Protein AF-A0A161MHE1-F1 (afdb_monomer)

Mean predicted aligned error: 20.97 Å

Solvent-accessible surface area (backbone atoms only — not comparable to full-atom values): 20597 Å² total; per-residue (Å²): 139,86,84,84,84,82,82,85,89,78,91,88,88,80,89,85,85,91,80,89,79,92,80,81,93,72,66,92,86,72,68,79,69,54,67,70,59,51,53,50,50,52,50,49,49,52,50,52,52,51,52,52,50,52,51,51,52,54,69,65,55,53,57,68,61,52,52,49,50,53,51,53,52,49,55,50,50,52,54,54,48,52,53,51,50,52,53,50,54,51,50,51,51,52,52,49,49,52,50,55,52,50,54,48,51,52,53,52,50,52,54,53,48,54,64,71,67,53,59,93,88,60,86,74,81,53,64,66,57,53,50,50,52,53,52,49,52,54,49,49,56,53,48,53,55,50,53,50,53,50,50,54,50,50,51,51,49,52,52,46,63,77,61,65,68,87,85,47,75,66,57,50,53,53,50,50,51,53,52,49,52,50,48,52,54,48,49,53,53,50,48,52,54,50,50,52,51,52,52,52,50,52,52,51,50,51,52,36,34,74,76,66,71,43,84,73,72,83,80,63,77,76,76,79,76,78,73,88,70,91,73,88,72,87,74,93,65,95,65,97,69,87,74,78,72,77,66,77,71,57,68,74,61,74,75,73,84,85,83,82,86,84,82,86,85,89,85,82,87,84,82,87,87,90,78,84,91,74,89,80,86,78,86,78,84,75,83,75,84,78,81,82,78,86,76,87,82,81,88,73,85,80,83,87,80,89,81,90,81,85,91,131

pLDDT: mean 71.32, std 25.81, range [27.59, 98.12]

Radius of gyration: 45.44 Å; Cα contacts (8 Å, |Δi|>4): 21; chains: 1; bounding box: 81×65×178 Å

Sequence (312 aa):
PVMTSFGTLQNLSKSTDLNALTTKPVSPKDHHIHPDLAQLMDMLKKHIDEQKKCQLELSRASISRQALKVSDDSDLLKRELMKIESVLTKNKGMNQKLKDETIKMVADCETLQRIVEVPRGSPPDLSAAREYFADLVARFDSQVVCLRNELDNAQRHVNSQIRATSFTPQDLSLSMQRLYECFVALAGRYQSIHSNVATLKARHLELRRQQLNDFTDIFQRKKQVKNKTQEIAPEKGPTPFVGHRNYHTVSMIASRSKQANSFLPHLQQHQALTAGLTGGPSSFIVPSPAPIPPSLTLNTHQHTFTSKQTPG

Organism: Triatoma infestans (NCBI:txid30076)

InterPro domains:
  IPR024882 Nucleoporin p58/p45/NUP49 [PTHR13437] (10-282)

Foldseek 3Di:
DDDDDDDDDDDDDDDDDDDDDDDDDDDPVPPDDDVVNVVVVVVVVVVVVVVVVVVVVVVVPVVVVVVVVVVVVVVVVVVVVVVVVVVVVVVVVVVVVVVVVVVVVVVVVVLVVQQVPPDPPDDRPCVSVVVSVVVVVVVVVVVVVVVVVVVVVVVVVVVCVVVPDDDDPVNVVVVVVVVVVVVVVVVVVVVVVVVVVVVVLVVVQVVCCVPVVDNDRPPPDPPPPPPPPDDDDDDDDPDPPPPCDPPVVVVVVVPPPDDDDDDDDDDDDDDDDDDDDDDDDDDDDDDDDDDDDDDDDDDDDDDDDDDDDDDD

Structure (mmCIF, N/CA/C/O backbone):
data_AF-A0A161MHE1-F1
#
_entry.id   AF-A0A161MHE1-F1
#
loop_
_atom_site.group_PDB
_atom_site.id
_atom_site.type_symbol
_atom_site.label_atom_id
_atom_site.label_alt_id
_atom_site.label_comp_id
_atom_site.label_asym_id
_atom_site.label_entity_id
_atom_site.label_seq_id
_atom_site.pdbx_PDB_ins_code
_atom_site.Cartn_x
_atom_site.Cartn_y
_atom_site.Cartn_z
_atom_site.occupancy
_atom_site.B_iso_or_equiv
_atom_site.auth_seq_id
_atom_site.auth_comp_id
_atom_site.auth_asym_id
_atom_site.auth_atom_id
_atom_site.pdbx_PDB_model_num
ATOM 1 N N . PRO A 1 1 ? 5.307 6.068 -48.879 1.00 39.22 1 PRO A N 1
ATOM 2 C CA . PRO A 1 1 ? 4.938 7.075 -49.901 1.00 39.22 1 PRO A CA 1
ATOM 3 C C . PRO A 1 1 ? 6.143 7.376 -50.804 1.00 39.22 1 PRO A C 1
ATOM 5 O O . PRO A 1 1 ? 6.977 8.216 -50.486 1.00 39.22 1 PRO A O 1
ATOM 8 N N . VAL A 1 2 ? 6.274 6.596 -51.876 1.00 36.66 2 VAL A N 1
ATOM 9 C CA . VAL A 1 2 ? 7.307 6.758 -52.904 1.00 36.66 2 VAL A CA 1
ATOM 10 C C . VAL A 1 2 ? 6.749 7.730 -53.943 1.00 36.66 2 VAL A C 1
ATOM 12 O O . VAL A 1 2 ? 5.715 7.443 -54.537 1.00 36.66 2 VAL A O 1
ATOM 15 N N . MET A 1 3 ? 7.383 8.889 -54.124 1.00 33.31 3 MET A N 1
ATOM 16 C CA . MET A 1 3 ? 7.028 9.850 -55.173 1.00 33.31 3 MET A CA 1
ATOM 17 C C . MET A 1 3 ? 8.022 9.717 -56.329 1.00 33.31 3 MET A C 1
ATOM 19 O O . MET A 1 3 ? 9.080 10.338 -56.339 1.00 33.31 3 MET A O 1
ATOM 23 N N . THR A 1 4 ? 7.680 8.882 -57.303 1.00 39.41 4 THR A N 1
ATOM 24 C CA . THR A 1 4 ? 8.276 8.889 -58.643 1.00 39.41 4 THR A CA 1
ATOM 25 C C . THR A 1 4 ? 7.493 9.867 -59.513 1.00 39.41 4 THR A C 1
ATOM 27 O O . THR A 1 4 ? 6.355 9.590 -59.880 1.00 39.41 4 THR A O 1
ATOM 30 N N . SER A 1 5 ? 8.100 11.009 -59.832 1.00 36.47 5 SER A N 1
ATOM 31 C CA . SER A 1 5 ? 7.624 11.938 -60.861 1.00 36.47 5 SER A CA 1
ATOM 32 C C . SER A 1 5 ? 8.505 11.759 -62.097 1.00 36.47 5 SER A C 1
ATOM 34 O O . SER A 1 5 ? 9.650 12.205 -62.111 1.00 36.47 5 SER A O 1
ATOM 36 N N . PHE A 1 6 ? 7.997 11.048 -63.105 1.00 34.22 6 PHE A N 1
ATOM 37 C CA . PHE A 1 6 ? 8.579 10.999 -64.447 1.00 34.22 6 PHE A CA 1
ATOM 38 C C . PHE A 1 6 ? 7.787 11.972 -65.324 1.00 34.22 6 PHE A C 1
ATOM 40 O O . PHE A 1 6 ? 6.612 11.746 -65.605 1.00 34.22 6 PHE A O 1
ATOM 47 N N . GLY A 1 7 ? 8.425 13.079 -65.701 1.00 35.66 7 GLY A N 1
ATOM 48 C CA . GLY A 1 7 ? 7.874 14.067 -66.622 1.00 35.66 7 GLY A CA 1
ATOM 49 C C . GLY A 1 7 ? 7.954 13.585 -68.070 1.00 35.66 7 GLY A C 1
ATOM 50 O O . GLY A 1 7 ? 8.998 13.140 -68.539 1.00 35.66 7 GLY A O 1
ATOM 51 N N . THR A 1 8 ? 6.818 13.678 -68.749 1.00 36.62 8 THR A N 1
ATOM 52 C CA . THR A 1 8 ? 6.538 13.366 -70.151 1.00 36.62 8 THR A CA 1
ATOM 53 C C . THR A 1 8 ? 7.421 14.169 -71.119 1.00 36.62 8 THR A C 1
ATOM 55 O O . THR A 1 8 ? 7.412 15.396 -71.074 1.00 36.62 8 THR A O 1
ATOM 58 N N . LEU A 1 9 ? 8.115 13.503 -72.051 1.00 35.06 9 LEU A N 1
ATOM 59 C CA . LEU A 1 9 ? 8.647 14.132 -73.268 1.00 35.06 9 LEU A CA 1
ATOM 60 C C . LEU A 1 9 ? 7.832 13.644 -74.465 1.00 35.06 9 LEU A C 1
ATOM 62 O O . LEU A 1 9 ? 7.983 12.518 -74.933 1.00 35.06 9 LEU A O 1
ATOM 66 N N . GLN A 1 10 ? 6.938 14.509 -74.931 1.00 36.59 10 GLN A N 1
ATOM 67 C CA . GLN A 1 10 ? 6.188 14.349 -76.166 1.00 36.59 10 GLN A CA 1
ATOM 68 C C . GLN A 1 10 ? 6.619 15.476 -77.110 1.00 36.59 10 GLN A C 1
ATOM 70 O O . GLN A 1 10 ? 6.692 16.626 -76.684 1.00 36.59 10 GLN A O 1
ATOM 75 N N . ASN A 1 11 ? 6.792 15.126 -78.389 1.00 33.69 11 ASN A N 1
ATOM 76 C CA . ASN A 1 11 ? 6.867 16.015 -79.555 1.00 33.69 11 ASN A CA 1
ATOM 77 C C . ASN A 1 11 ? 8.270 16.519 -79.960 1.00 33.69 11 ASN A C 1
ATOM 79 O O . ASN A 1 11 ? 8.845 17.376 -79.306 1.00 33.69 11 ASN A O 1
ATOM 83 N N . LEU A 1 12 ? 8.793 15.988 -81.074 1.00 34.16 12 LEU A N 1
ATOM 84 C CA . LEU A 1 12 ? 9.065 16.742 -82.309 1.00 34.16 12 LEU A CA 1
ATOM 85 C C . LEU A 1 12 ? 9.431 15.741 -83.428 1.00 34.16 12 LEU A C 1
ATOM 87 O O . 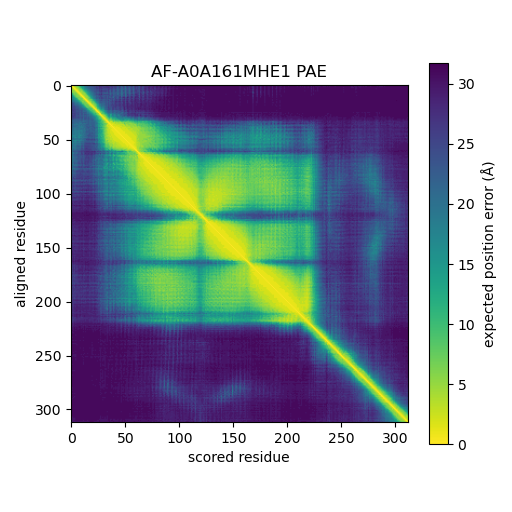LEU A 1 12 ? 10.563 15.278 -83.542 1.00 34.16 12 LEU A O 1
ATOM 91 N N . SER A 1 13 ? 8.451 15.401 -84.268 1.00 34.56 13 SER A N 1
ATOM 92 C CA . SER A 1 13 ? 8.669 14.762 -85.570 1.00 34.56 13 SER A CA 1
ATOM 93 C C . SER A 1 13 ? 8.402 15.785 -86.666 1.00 34.56 13 SER A C 1
ATOM 95 O O . SER A 1 13 ? 7.252 16.173 -86.859 1.00 34.56 13 SER A O 1
ATOM 97 N N . LYS A 1 14 ? 9.439 16.179 -87.414 1.00 35.97 14 LYS A N 1
ATOM 98 C CA . LYS A 1 14 ? 9.316 16.680 -88.792 1.00 35.97 14 LYS A CA 1
ATOM 99 C C . LYS A 1 14 ? 10.499 16.178 -89.636 1.00 35.97 14 LYS A C 1
ATOM 101 O O . LYS A 1 14 ? 11.633 16.592 -89.432 1.00 35.97 14 LYS A O 1
ATOM 106 N N . SER A 1 15 ? 10.182 15.252 -90.547 1.00 31.14 15 SER A N 1
ATOM 107 C CA . SER A 1 15 ? 10.845 15.010 -91.848 1.00 31.14 15 SER A CA 1
ATOM 108 C C . SER A 1 15 ? 10.934 16.324 -92.642 1.00 31.14 15 SER A C 1
ATOM 110 O O . SER A 1 15 ? 10.129 17.212 -92.382 1.00 31.14 15 SER A O 1
ATOM 112 N N . THR A 1 16 ? 11.793 16.566 -93.628 1.00 33.41 16 THR A N 1
ATOM 113 C CA . THR A 1 16 ? 12.680 15.779 -94.506 1.00 33.41 16 THR A CA 1
ATOM 114 C C . THR A 1 16 ? 13.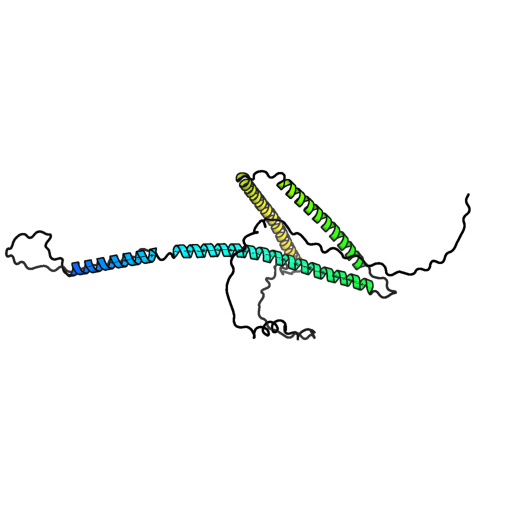490 16.838 -95.265 1.00 33.41 16 THR A C 1
ATOM 116 O O . THR A 1 16 ? 12.903 17.854 -95.616 1.00 33.41 16 THR A O 1
ATOM 119 N N . ASP A 1 17 ? 14.758 16.594 -95.589 1.00 29.00 17 ASP A N 1
ATOM 120 C CA . ASP A 1 17 ? 15.237 16.827 -96.958 1.00 29.00 17 ASP A CA 1
ATOM 121 C C . ASP A 1 17 ? 16.554 16.087 -97.200 1.00 29.00 17 ASP A C 1
ATOM 123 O O . ASP A 1 17 ? 17.504 16.145 -96.419 1.00 29.00 17 ASP A O 1
ATOM 127 N N . LEU A 1 18 ? 16.548 15.320 -98.287 1.00 38.97 18 LEU A N 1
ATOM 128 C CA . LEU A 1 18 ? 17.657 14.532 -98.788 1.00 38.97 18 LEU A CA 1
ATOM 129 C C . LEU A 1 18 ? 18.612 15.446 -99.554 1.00 38.97 18 LEU A C 1
ATOM 131 O O . LEU A 1 18 ? 18.215 16.076 -100.528 1.00 38.97 18 LEU A O 1
ATOM 135 N N . ASN A 1 19 ? 19.891 15.434 -99.190 1.00 33.09 19 ASN A N 1
ATOM 136 C CA . ASN A 1 19 ? 20.948 15.742 -100.143 1.00 33.09 19 ASN A CA 1
ATOM 137 C C . ASN A 1 19 ? 22.151 14.840 -99.870 1.00 33.09 19 ASN A C 1
ATOM 139 O O . ASN A 1 19 ? 22.792 14.904 -98.823 1.00 33.09 19 ASN A O 1
ATOM 143 N N . ALA A 1 20 ? 22.401 13.942 -100.818 1.00 37.62 20 ALA A N 1
ATOM 144 C CA . ALA A 1 20 ? 23.517 13.018 -100.816 1.00 37.62 20 ALA A CA 1
ATOM 145 C C . ALA A 1 20 ? 24.742 13.686 -101.449 1.00 37.62 20 ALA A C 1
ATOM 147 O O . ALA A 1 20 ? 24.665 14.114 -102.596 1.00 37.62 20 ALA A O 1
ATOM 148 N N . LEU A 1 21 ? 25.885 13.688 -100.753 1.00 33.84 21 LEU A N 1
ATOM 149 C CA . LEU A 1 21 ? 27.200 13.612 -101.398 1.00 33.84 21 LEU A CA 1
ATOM 150 C C . LEU A 1 21 ? 28.274 13.139 -100.397 1.00 33.84 21 LEU A C 1
ATOM 152 O O . LEU A 1 21 ? 28.676 13.864 -99.497 1.00 33.84 21 LEU A O 1
ATOM 156 N N . THR A 1 22 ? 28.692 11.879 -100.573 1.00 38.59 22 THR A N 1
ATOM 157 C CA . THR A 1 22 ? 30.015 11.288 -100.276 1.00 38.59 22 THR A CA 1
ATOM 158 C C . THR A 1 22 ? 30.890 11.944 -99.193 1.00 38.59 22 THR A C 1
ATOM 160 O O . THR A 1 22 ? 31.521 12.961 -99.453 1.00 38.59 22 THR A O 1
ATOM 163 N N . THR A 1 23 ? 31.118 11.238 -98.075 1.00 35.81 23 THR A N 1
ATOM 164 C CA . THR A 1 23 ? 32.467 10.963 -97.520 1.00 35.81 23 THR A CA 1
ATOM 165 C C . THR A 1 23 ? 32.422 9.865 -96.431 1.00 35.81 23 THR A C 1
ATOM 167 O O . THR A 1 23 ? 31.640 9.952 -95.499 1.00 35.81 23 THR A O 1
ATOM 170 N N . LYS A 1 24 ? 33.259 8.824 -96.617 1.00 39.19 24 LYS A N 1
ATOM 171 C CA . LYS A 1 24 ? 33.831 7.780 -95.713 1.00 39.19 24 LYS A CA 1
ATOM 172 C C . LYS A 1 24 ? 33.065 7.284 -94.449 1.00 39.19 24 LYS A C 1
ATOM 174 O O . LYS A 1 24 ? 32.605 8.086 -93.648 1.00 39.19 24 LYS A O 1
ATOM 179 N N . PRO A 1 25 ? 33.054 5.959 -94.166 1.00 44.88 25 PRO A N 1
ATOM 180 C CA . PRO A 1 25 ? 32.427 5.404 -92.964 1.00 44.88 25 PRO A CA 1
ATOM 181 C C . PRO A 1 25 ? 33.245 5.745 -91.707 1.00 44.88 25 PRO A C 1
ATOM 183 O O . PRO A 1 25 ? 34.343 5.226 -91.509 1.00 44.88 25 PRO A O 1
ATOM 186 N N . VAL A 1 26 ? 32.708 6.623 -90.858 1.00 43.84 26 VAL A N 1
ATOM 187 C CA . VAL A 1 26 ? 33.274 6.961 -89.544 1.00 43.84 26 VAL A CA 1
ATOM 188 C C . VAL A 1 26 ? 32.703 6.011 -88.489 1.00 43.84 26 VAL A C 1
ATOM 190 O O . VAL A 1 26 ? 31.503 5.741 -88.453 1.00 43.84 26 VAL A O 1
ATOM 193 N N . SER A 1 27 ? 33.592 5.475 -87.651 1.00 48.25 27 SER A N 1
ATOM 194 C CA . SER A 1 27 ? 33.285 4.571 -86.540 1.00 48.25 27 SER A CA 1
ATOM 195 C C . SER A 1 27 ? 32.199 5.162 -85.618 1.00 48.25 27 SER A C 1
ATOM 197 O O . SER A 1 27 ? 32.303 6.337 -85.261 1.00 48.25 27 SER A O 1
ATOM 199 N N . PRO A 1 28 ? 31.203 4.380 -85.146 1.00 54.03 28 PRO A N 1
ATOM 200 C CA . PRO A 1 28 ? 30.096 4.866 -84.303 1.00 54.03 28 PRO A CA 1
ATOM 201 C C . PRO A 1 28 ? 30.492 5.506 -82.958 1.00 54.03 28 PRO A C 1
ATOM 203 O O . PRO A 1 28 ? 29.619 5.906 -82.194 1.00 54.03 28 PRO A O 1
ATOM 206 N N . LYS A 1 29 ? 31.790 5.572 -82.638 1.00 51.84 29 LYS A N 1
ATOM 207 C CA . LYS A 1 29 ? 32.338 6.137 -81.398 1.00 51.84 29 LYS A CA 1
ATOM 208 C C . LYS A 1 29 ? 32.723 7.624 -81.492 1.00 51.84 29 LYS A C 1
ATOM 210 O O . LYS A 1 29 ? 33.033 8.195 -80.456 1.00 51.84 29 LYS A O 1
ATOM 215 N N . ASP A 1 30 ? 32.648 8.239 -82.678 1.00 52.91 30 ASP A N 1
ATOM 216 C CA . ASP A 1 30 ? 33.027 9.647 -82.928 1.00 52.91 30 ASP A CA 1
ATOM 217 C C . ASP A 1 30 ? 31.834 10.569 -83.265 1.00 52.91 30 ASP A C 1
ATOM 219 O O . ASP A 1 30 ? 31.997 11.624 -83.876 1.00 52.91 30 ASP A O 1
ATOM 223 N N . HIS A 1 31 ? 30.604 10.214 -82.873 1.00 56.19 31 HIS A N 1
ATOM 224 C CA . HIS A 1 31 ? 29.516 11.198 -82.895 1.00 56.19 31 HIS A CA 1
ATOM 225 C C . HIS A 1 31 ? 29.694 12.179 -81.733 1.00 56.19 31 HIS A C 1
ATOM 227 O O . HIS A 1 31 ? 29.621 11.785 -80.567 1.00 56.19 31 HIS A O 1
ATOM 233 N N . HIS A 1 32 ? 29.897 13.462 -82.050 1.00 57.00 32 HIS A N 1
ATOM 234 C CA . HIS A 1 32 ? 29.802 14.542 -81.074 1.00 57.00 32 HIS A CA 1
ATOM 235 C C . HIS A 1 32 ? 28.437 14.450 -80.391 1.00 57.00 32 HIS A C 1
ATOM 237 O O . HIS A 1 32 ? 27.394 14.636 -81.019 1.00 57.00 32 HIS A O 1
ATOM 243 N N . ILE A 1 33 ? 28.461 14.090 -79.108 1.00 61.47 33 ILE A N 1
ATOM 244 C CA . ILE A 1 33 ? 27.279 14.021 -78.258 1.00 61.47 33 ILE A CA 1
ATOM 245 C C . ILE A 1 33 ? 26.579 15.375 -78.382 1.00 61.47 33 ILE A C 1
ATOM 247 O O . ILE A 1 33 ? 27.221 16.410 -78.193 1.00 61.47 33 ILE A O 1
ATOM 251 N N . HIS A 1 34 ? 25.294 15.369 -78.749 1.00 72.81 34 HIS A N 1
ATOM 252 C CA . HIS A 1 34 ? 24.514 16.597 -78.890 1.00 72.81 34 HIS A CA 1
ATOM 253 C C . HIS A 1 34 ? 24.708 17.452 -77.623 1.00 72.81 34 HIS A C 1
ATOM 255 O O . HIS A 1 34 ? 24.595 16.899 -76.524 1.00 72.81 34 HIS A O 1
ATOM 261 N N . PRO A 1 35 ? 25.034 18.752 -77.730 1.00 75.06 35 PRO A N 1
ATOM 262 C CA . PRO A 1 35 ? 25.437 19.577 -76.585 1.00 75.06 35 PRO A CA 1
ATOM 263 C C . PRO A 1 35 ? 24.412 19.552 -75.442 1.00 75.06 35 PRO A C 1
ATOM 265 O O . PRO A 1 35 ? 24.794 19.473 -74.276 1.00 75.06 35 PRO A O 1
ATOM 268 N N . ASP A 1 36 ? 23.121 19.476 -75.772 1.00 79.81 36 ASP A N 1
ATOM 269 C CA . ASP A 1 36 ? 22.040 19.337 -74.787 1.00 79.81 36 ASP A CA 1
ATOM 270 C C . ASP A 1 36 ? 22.111 18.023 -73.990 1.00 79.81 36 ASP A C 1
ATOM 272 O O . ASP A 1 36 ? 21.808 17.991 -72.798 1.00 79.81 36 ASP A O 1
ATOM 276 N N . LEU A 1 37 ? 22.538 16.926 -74.625 1.00 82.00 37 LEU A N 1
ATOM 277 C CA . LEU A 1 37 ? 22.686 15.623 -73.974 1.00 82.00 37 LEU A CA 1
ATOM 278 C C . LEU A 1 37 ? 23.916 15.603 -73.054 1.00 82.00 37 LEU A C 1
ATOM 280 O O . LEU A 1 37 ? 23.854 15.027 -71.968 1.00 82.00 37 LEU A O 1
ATOM 284 N N . ALA A 1 38 ? 25.003 16.276 -73.444 1.00 83.56 38 ALA A N 1
ATOM 285 C CA . ALA A 1 38 ? 26.172 16.464 -72.584 1.00 83.56 38 ALA A CA 1
ATOM 286 C C . ALA A 1 38 ? 25.826 17.316 -71.347 1.00 83.56 38 ALA A C 1
ATOM 288 O O . ALA A 1 38 ? 26.117 16.916 -70.220 1.00 83.56 38 ALA A O 1
ATOM 289 N N . GLN A 1 39 ? 25.102 18.424 -71.540 1.00 87.44 39 GLN A N 1
ATOM 290 C CA . GLN A 1 39 ? 24.627 19.283 -70.453 1.00 87.44 39 GLN A CA 1
ATOM 291 C C . GLN A 1 39 ? 23.679 18.542 -69.497 1.00 87.44 39 GLN A C 1
ATOM 293 O O . GLN A 1 39 ? 23.776 18.693 -68.276 1.00 87.44 39 GLN A O 1
ATOM 298 N N . LEU A 1 40 ? 22.777 17.713 -70.030 1.00 90.50 40 LEU A N 1
ATOM 299 C CA . LEU A 1 40 ? 21.885 16.885 -69.221 1.00 90.50 40 LEU A CA 1
ATOM 300 C C . LEU A 1 40 ? 22.663 15.847 -68.401 1.00 90.50 40 LEU A C 1
ATOM 302 O O . LEU A 1 40 ? 22.329 15.614 -67.240 1.00 90.50 40 LEU A O 1
ATOM 306 N N . MET A 1 41 ? 23.713 15.252 -68.971 1.00 89.69 41 MET A N 1
ATOM 307 C CA . MET A 1 41 ? 24.562 14.287 -68.272 1.00 89.69 41 MET A CA 1
ATOM 308 C C . MET A 1 41 ? 25.368 14.945 -67.140 1.00 89.69 41 MET A C 1
ATOM 310 O O . MET A 1 41 ? 25.472 14.371 -66.055 1.00 89.69 41 MET A O 1
ATOM 314 N N . ASP A 1 42 ? 25.860 16.169 -67.341 1.00 89.44 42 ASP A N 1
ATOM 315 C CA . ASP A 1 42 ? 26.518 16.958 -66.291 1.00 89.44 42 ASP A CA 1
ATOM 316 C C . ASP A 1 42 ? 25.542 17.364 -65.181 1.00 89.44 42 ASP A C 1
ATOM 318 O O . ASP A 1 42 ? 25.861 17.272 -63.991 1.00 89.44 42 ASP A O 1
ATOM 322 N N . MET A 1 43 ? 24.318 17.749 -65.550 1.00 90.94 43 MET A N 1
ATOM 323 C CA . MET A 1 43 ? 23.257 18.049 -64.591 1.00 90.94 43 MET A CA 1
ATOM 324 C C . MET A 1 43 ? 22.851 16.804 -63.791 1.00 90.94 43 MET A C 1
ATOM 326 O O . MET A 1 43 ? 22.675 16.888 -62.575 1.00 90.94 43 MET A O 1
ATOM 330 N N . LEU A 1 44 ? 22.763 15.640 -64.441 1.00 93.88 44 LEU A N 1
ATOM 331 C CA . LEU A 1 44 ? 22.487 14.361 -63.791 1.00 93.88 44 LEU A CA 1
ATOM 332 C C . LEU A 1 44 ? 23.618 13.966 -62.838 1.00 93.88 44 LEU A C 1
ATOM 334 O O . LEU A 1 44 ? 23.349 13.572 -61.706 1.00 93.88 44 LEU A O 1
ATOM 338 N N . LYS A 1 45 ? 24.878 14.111 -63.260 1.00 94.81 45 LYS A N 1
ATOM 339 C CA . LYS A 1 45 ? 26.046 13.841 -62.415 1.00 94.81 45 LYS A CA 1
ATOM 340 C C . LYS A 1 45 ? 26.032 14.719 -61.167 1.00 94.81 45 LYS A C 1
ATOM 342 O O . LYS A 1 45 ? 26.122 14.204 -60.057 1.00 94.81 45 LYS A O 1
ATOM 347 N N . LYS A 1 46 ? 25.800 16.023 -61.341 1.00 96.00 46 LYS A N 1
ATOM 348 C CA . LYS A 1 46 ? 25.656 16.971 -60.232 1.00 96.00 46 LYS A CA 1
ATOM 349 C C . LYS A 1 46 ? 24.496 16.597 -59.307 1.00 96.00 46 LYS A C 1
ATOM 351 O O . LYS A 1 46 ? 24.640 16.673 -58.091 1.00 96.00 46 LYS A O 1
ATOM 356 N N . HIS A 1 47 ? 23.366 16.159 -59.863 1.00 95.56 47 HIS A N 1
ATOM 357 C CA . HIS A 1 47 ? 22.228 15.704 -59.068 1.00 95.56 47 HIS A CA 1
ATOM 358 C C . HIS A 1 47 ? 22.563 14.445 -58.259 1.00 95.56 47 HIS A C 1
ATOM 360 O O . HIS A 1 47 ? 22.237 14.376 -57.079 1.00 95.56 47 HIS A O 1
ATOM 366 N N . ILE A 1 48 ? 23.252 13.468 -58.855 1.00 96.62 48 ILE A N 1
ATOM 367 C CA . ILE A 1 48 ? 23.697 12.250 -58.162 1.00 96.62 48 ILE A CA 1
ATOM 368 C C . ILE A 1 48 ? 24.667 12.592 -57.025 1.00 96.62 48 ILE A C 1
ATOM 370 O O . ILE A 1 48 ? 24.554 12.024 -55.938 1.00 96.62 48 ILE A O 1
ATOM 374 N N . ASP A 1 49 ? 25.593 13.523 -57.249 1.00 95.75 49 ASP A N 1
ATOM 375 C CA . ASP A 1 49 ? 26.548 13.952 -56.226 1.00 95.75 49 ASP A CA 1
ATOM 376 C C . ASP A 1 49 ? 25.847 14.682 -55.065 1.00 95.75 49 ASP A C 1
ATOM 378 O O . ASP A 1 49 ? 26.140 14.403 -53.899 1.00 95.75 49 ASP A O 1
ATOM 382 N N . GLU A 1 50 ? 24.855 15.533 -55.353 1.00 95.75 50 GLU A N 1
ATOM 383 C CA . GLU A 1 50 ? 24.034 16.178 -54.318 1.00 95.75 50 GLU A CA 1
ATOM 384 C C . GLU A 1 50 ? 23.194 15.148 -53.541 1.00 95.75 50 GLU A C 1
ATOM 386 O O . GLU A 1 50 ? 23.161 15.182 -52.312 1.00 95.75 50 GLU A O 1
ATOM 391 N N . GLN A 1 51 ? 22.590 14.163 -54.219 1.00 93.75 51 GLN A N 1
ATOM 392 C CA . GLN A 1 51 ? 21.836 13.088 -53.559 1.00 93.75 51 GLN A CA 1
ATOM 393 C C . GLN A 1 51 ? 22.728 12.235 -52.645 1.00 93.75 51 GLN A C 1
ATOM 395 O O . GLN A 1 51 ? 22.339 11.921 -51.519 1.00 93.75 51 GLN A O 1
ATOM 400 N N . LYS A 1 52 ? 23.954 11.903 -53.076 1.00 93.88 52 LYS A N 1
ATOM 401 C CA . LYS A 1 52 ? 24.934 11.187 -52.237 1.00 93.88 52 LYS A CA 1
ATOM 402 C C . LYS A 1 52 ? 25.341 12.001 -51.012 1.00 93.88 52 LYS A C 1
ATOM 404 O O . LYS A 1 52 ? 25.454 11.450 -49.917 1.00 93.88 52 LYS A O 1
ATOM 409 N N . LYS A 1 53 ? 25.535 13.311 -51.175 1.00 93.31 53 LYS A N 1
ATOM 410 C CA . LYS A 1 53 ? 25.818 14.225 -50.064 1.00 93.31 53 LYS A CA 1
ATOM 411 C C . LYS A 1 53 ? 24.650 14.268 -49.075 1.00 93.31 53 LYS A C 1
ATOM 413 O O . LYS A 1 53 ? 24.876 14.091 -47.881 1.00 93.31 53 LYS A O 1
ATOM 418 N N . CYS A 1 54 ? 23.412 14.404 -49.553 1.00 89.06 54 CYS A N 1
ATOM 419 C CA . CYS A 1 54 ? 22.214 14.347 -48.711 1.00 89.06 54 CYS A CA 1
ATOM 420 C C . CYS A 1 54 ? 22.076 13.006 -47.974 1.00 89.06 54 CYS A C 1
ATOM 422 O O . CYS A 1 54 ? 21.764 12.989 -46.785 1.00 89.06 54 CYS A O 1
ATOM 424 N N . GLN A 1 55 ? 22.351 11.881 -48.641 1.00 87.06 55 GLN A N 1
ATOM 425 C CA . GLN A 1 55 ? 22.335 10.556 -48.017 1.00 87.06 55 GLN A CA 1
ATOM 426 C C . GLN A 1 55 ? 23.365 10.449 -46.881 1.00 87.06 55 GLN A C 1
ATOM 428 O O . GLN A 1 55 ? 23.054 9.921 -45.812 1.00 87.06 55 GLN A O 1
ATOM 433 N N . LEU A 1 56 ? 24.581 10.961 -47.090 1.00 87.00 56 LEU A N 1
ATOM 434 C CA . LEU A 1 56 ? 25.628 10.970 -46.068 1.00 87.00 56 LEU A CA 1
ATOM 435 C C . LEU A 1 56 ? 25.248 11.853 -44.875 1.00 87.00 56 LEU A C 1
ATOM 437 O O . LEU A 1 56 ? 25.391 11.409 -43.735 1.00 87.00 56 LEU A O 1
ATOM 441 N N . GLU A 1 57 ? 24.711 13.049 -45.120 1.00 85.50 57 GLU A N 1
ATOM 442 C CA . GLU A 1 57 ? 24.195 13.943 -44.074 1.00 85.50 57 GLU A CA 1
ATOM 443 C C . GLU A 1 57 ? 23.085 13.265 -43.257 1.00 85.50 57 GLU A C 1
ATOM 445 O O . GLU A 1 57 ? 23.136 13.266 -42.028 1.00 85.50 57 GLU A O 1
ATOM 450 N N . LEU A 1 58 ? 22.141 12.583 -43.915 1.00 80.06 58 LEU A N 1
ATOM 451 C CA . LEU A 1 58 ? 21.070 11.849 -43.238 1.00 80.06 58 LEU A CA 1
ATOM 452 C C . LEU A 1 58 ? 21.601 10.658 -42.423 1.00 80.06 58 LEU A C 1
ATOM 454 O O . LEU A 1 58 ? 21.122 10.402 -41.323 1.00 80.06 58 LEU A O 1
ATOM 458 N N . SER A 1 59 ? 22.614 9.948 -42.928 1.00 76.69 59 SER A N 1
ATOM 459 C CA . SER A 1 59 ? 23.247 8.841 -42.196 1.00 76.69 59 SER A CA 1
ATOM 460 C C . SER A 1 59 ? 24.048 9.315 -40.974 1.00 76.69 59 SER A C 1
ATOM 462 O O . SER A 1 59 ? 24.109 8.620 -39.959 1.00 76.69 59 SER A O 1
ATOM 464 N N . ARG A 1 60 ? 24.642 10.515 -41.047 1.00 74.94 60 ARG A N 1
ATOM 465 C CA . ARG A 1 60 ? 25.365 11.155 -39.938 1.00 74.94 60 ARG A CA 1
ATOM 466 C C . ARG A 1 60 ? 24.417 11.741 -38.905 1.00 74.94 60 ARG A C 1
ATOM 468 O O . ARG A 1 60 ? 24.706 11.658 -37.707 1.00 74.94 60 ARG A O 1
ATOM 475 N N . ALA A 1 61 ? 23.287 12.291 -39.349 1.00 69.81 61 ALA A N 1
ATOM 476 C CA . ALA A 1 61 ? 22.202 12.752 -38.501 1.00 69.81 61 ALA A CA 1
ATOM 477 C C . ALA A 1 61 ? 21.596 11.552 -37.755 1.00 69.81 61 ALA A C 1
ATOM 479 O O . ALA A 1 61 ? 20.601 10.955 -38.152 1.00 69.81 61 ALA A O 1
ATOM 480 N N . SER A 1 62 ? 22.221 11.183 -36.636 1.00 68.56 62 SER A N 1
ATOM 481 C CA . SER A 1 62 ? 21.862 10.059 -35.762 1.00 68.56 62 SER A CA 1
ATOM 482 C C . SER A 1 62 ? 20.556 10.304 -34.982 1.00 68.56 62 SER A C 1
ATOM 484 O O . SER A 1 62 ? 20.464 9.988 -33.796 1.00 68.56 62 SER A O 1
ATOM 486 N N . ILE A 1 63 ? 19.539 10.875 -35.634 1.00 73.19 63 ILE A N 1
ATOM 487 C CA . ILE A 1 63 ? 18.236 11.250 -35.072 1.00 73.19 63 ILE A CA 1
ATOM 488 C C . ILE A 1 63 ? 17.562 10.030 -34.439 1.00 73.19 63 ILE A C 1
ATOM 490 O O . ILE A 1 63 ? 17.025 10.133 -33.344 1.00 73.19 63 ILE A O 1
ATOM 494 N N . SER A 1 64 ? 17.682 8.849 -35.056 1.00 77.94 64 SER A N 1
ATOM 495 C CA . SER A 1 64 ? 17.171 7.593 -34.487 1.00 77.94 64 SER A CA 1
ATOM 496 C C . SER A 1 64 ? 17.834 7.236 -33.147 1.00 77.94 64 SER A C 1
ATOM 498 O O . SER A 1 64 ? 17.137 6.897 -32.196 1.00 77.94 64 SER A O 1
ATOM 500 N N . ARG A 1 65 ? 19.160 7.387 -33.015 1.00 80.94 65 ARG A N 1
ATOM 501 C CA . ARG A 1 65 ? 19.875 7.099 -31.756 1.00 80.94 65 ARG A CA 1
ATOM 502 C C . ARG A 1 65 ? 19.505 8.096 -30.655 1.00 80.94 65 ARG A C 1
ATOM 504 O O . ARG A 1 65 ? 19.357 7.706 -29.503 1.00 80.94 65 ARG A O 1
ATOM 511 N N . GLN A 1 66 ? 19.349 9.373 -31.002 1.00 83.69 66 GLN A N 1
ATOM 512 C CA . GLN A 1 66 ? 18.909 10.396 -30.050 1.00 83.69 66 GLN A CA 1
ATOM 513 C C . GLN A 1 66 ? 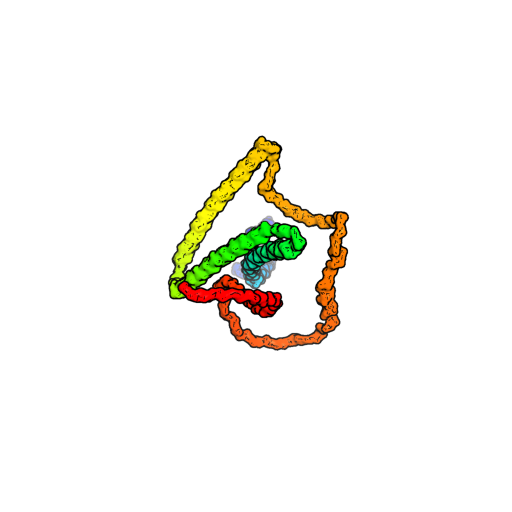17.449 10.181 -29.629 1.00 83.69 66 GLN A C 1
ATOM 515 O O . GLN A 1 66 ? 17.143 10.288 -28.446 1.00 83.69 66 GLN A O 1
ATOM 520 N N . ALA A 1 67 ? 16.571 9.806 -30.562 1.00 85.31 67 ALA A N 1
ATOM 521 C CA . ALA A 1 67 ? 15.179 9.473 -30.272 1.00 85.31 67 ALA A CA 1
ATOM 522 C C . ALA A 1 67 ? 15.056 8.251 -29.346 1.00 85.31 67 ALA A C 1
ATOM 524 O O . ALA A 1 67 ? 14.283 8.293 -28.393 1.00 85.31 67 ALA A O 1
ATOM 525 N N . LEU A 1 68 ? 15.861 7.204 -29.572 1.00 89.44 68 LEU A N 1
ATOM 526 C CA . LEU A 1 68 ? 15.932 6.047 -28.673 1.00 89.44 68 LEU A CA 1
ATOM 527 C C . LEU A 1 68 ? 16.393 6.454 -27.272 1.00 89.44 68 LEU A C 1
ATOM 529 O O . LEU A 1 68 ? 15.737 6.108 -26.298 1.00 89.44 68 LEU A O 1
ATOM 533 N N . LYS A 1 69 ? 17.442 7.281 -27.168 1.00 93.56 69 LYS A N 1
ATOM 534 C CA . LYS A 1 69 ? 17.913 7.782 -25.871 1.00 93.56 69 LYS A CA 1
ATOM 535 C C . LYS A 1 69 ? 16.828 8.555 -25.116 1.00 93.56 69 LYS A C 1
ATOM 537 O O . LYS A 1 69 ? 16.643 8.334 -23.928 1.00 93.56 69 LYS A O 1
ATOM 542 N N . VAL A 1 70 ? 16.095 9.440 -25.793 1.00 95.94 70 VAL A N 1
ATOM 543 C CA . VAL A 1 70 ? 14.985 10.182 -25.170 1.00 95.94 70 VAL A CA 1
ATOM 544 C C . VAL A 1 70 ? 13.874 9.233 -24.707 1.00 95.94 70 VAL A C 1
ATOM 546 O O . VAL A 1 70 ? 13.288 9.462 -23.650 1.00 95.94 70 VAL A O 1
ATOM 549 N N . SER A 1 71 ? 13.595 8.164 -25.460 1.00 94.75 71 SER A N 1
ATOM 550 C CA . SER A 1 71 ? 12.645 7.124 -25.047 1.00 94.75 71 SER A CA 1
ATOM 551 C C . SER A 1 71 ? 13.114 6.404 -23.780 1.00 94.75 71 SER A C 1
ATOM 553 O O . SER A 1 71 ? 12.355 6.312 -22.817 1.00 94.75 71 SER A O 1
ATOM 555 N N . ASP A 1 72 ? 14.373 5.966 -23.749 1.00 95.94 72 ASP A N 1
ATOM 556 C CA . ASP A 1 72 ? 14.964 5.273 -22.600 1.00 95.94 72 ASP A CA 1
ATOM 557 C C . ASP A 1 72 ? 14.985 6.169 -21.351 1.00 95.94 72 ASP A C 1
ATOM 559 O O . ASP A 1 72 ? 14.585 5.742 -20.263 1.00 95.94 72 ASP A O 1
ATOM 563 N N . ASP A 1 73 ? 15.387 7.434 -21.511 1.00 97.06 73 ASP A N 1
ATOM 564 C CA . ASP A 1 73 ? 15.392 8.438 -20.444 1.00 97.06 73 ASP A CA 1
ATOM 565 C C . ASP A 1 73 ? 13.960 8.715 -19.944 1.00 97.06 73 ASP A C 1
ATOM 567 O O . ASP A 1 73 ? 13.733 8.850 -18.738 1.00 97.06 73 ASP A O 1
ATOM 571 N N . SER A 1 74 ? 12.967 8.740 -20.843 1.00 97.06 74 SER A N 1
ATOM 572 C CA . SER A 1 74 ? 11.549 8.882 -20.483 1.00 97.06 74 SER A CA 1
ATOM 573 C C . SER A 1 74 ? 11.055 7.702 -19.646 1.00 97.06 74 SER A C 1
ATOM 575 O O . SER A 1 74 ? 10.389 7.898 -18.627 1.00 97.06 74 SER A O 1
ATOM 577 N N . ASP A 1 75 ? 11.400 6.475 -20.030 1.00 97.19 75 ASP A N 1
ATOM 578 C CA . ASP A 1 75 ? 10.976 5.272 -19.313 1.00 97.19 75 ASP A CA 1
ATOM 579 C C . ASP A 1 75 ? 11.716 5.089 -17.984 1.00 97.19 75 ASP A C 1
ATOM 581 O O . ASP A 1 75 ? 11.135 4.610 -17.003 1.00 97.19 75 ASP A O 1
ATOM 585 N N . LEU A 1 76 ? 12.975 5.521 -17.899 1.00 97.31 76 LEU A N 1
ATOM 586 C CA . LEU A 1 76 ? 13.682 5.645 -16.628 1.00 97.31 76 LEU A CA 1
ATOM 587 C C . LEU A 1 76 ? 12.978 6.652 -15.712 1.00 97.31 76 LEU A C 1
ATOM 589 O O . LEU A 1 76 ? 12.674 6.320 -14.565 1.00 97.31 76 LEU A O 1
ATOM 593 N N . LEU A 1 77 ? 12.658 7.844 -16.223 1.00 97.88 77 LEU A N 1
ATOM 594 C CA . LEU A 1 77 ? 11.997 8.885 -15.441 1.00 97.88 77 LEU A CA 1
ATOM 595 C C . LEU A 1 77 ? 10.624 8.431 -14.930 1.00 97.88 77 LEU A C 1
ATOM 597 O O . LEU A 1 77 ? 10.307 8.657 -13.764 1.00 97.88 77 LEU A O 1
ATOM 601 N N . LYS A 1 78 ? 9.830 7.730 -15.752 1.00 97.94 78 LYS A N 1
ATOM 602 C CA . LYS A 1 78 ? 8.554 7.132 -15.319 1.00 97.94 78 LYS A CA 1
ATOM 603 C C . LYS A 1 78 ? 8.753 6.150 -14.166 1.00 97.94 78 LYS A C 1
ATOM 605 O O . LYS A 1 78 ? 7.999 6.190 -13.196 1.00 97.94 78 LYS A O 1
ATOM 610 N N . ARG A 1 79 ? 9.764 5.276 -14.243 1.00 96.94 79 ARG A N 1
ATOM 611 C CA . ARG A 1 79 ? 10.062 4.306 -13.176 1.00 96.94 79 ARG A CA 1
ATOM 612 C C . ARG A 1 79 ? 10.463 4.988 -11.874 1.00 96.94 79 ARG A C 1
ATOM 614 O O . ARG A 1 79 ? 9.959 4.602 -10.822 1.00 96.94 79 ARG A O 1
ATOM 621 N N . GLU A 1 80 ? 11.319 6.003 -11.932 1.00 97.56 80 GLU A N 1
ATOM 622 C CA . GLU A 1 80 ? 11.689 6.773 -10.740 1.00 97.56 80 GLU A CA 1
ATOM 623 C C . GLU A 1 80 ? 10.495 7.550 -10.168 1.00 97.56 80 GLU A C 1
ATOM 625 O O . GLU A 1 80 ? 10.279 7.544 -8.955 1.00 97.56 80 GLU A O 1
ATOM 630 N N . LEU A 1 81 ? 9.648 8.132 -11.021 1.00 98.06 81 LEU A N 1
ATOM 631 C CA . LEU A 1 81 ? 8.438 8.824 -10.580 1.00 98.06 81 LEU A CA 1
ATOM 632 C C . LEU A 1 81 ? 7.463 7.880 -9.862 1.00 98.06 81 LEU A C 1
ATOM 634 O O . LEU A 1 81 ? 6.957 8.236 -8.802 1.00 98.06 81 LEU A O 1
ATOM 638 N N . MET A 1 82 ? 7.257 6.661 -10.373 1.00 97.25 82 MET A N 1
ATOM 639 C CA . MET A 1 82 ? 6.425 5.649 -9.704 1.00 97.25 82 MET A CA 1
ATOM 640 C C . MET A 1 82 ? 6.967 5.274 -8.317 1.00 97.25 82 MET A C 1
ATOM 642 O O . MET A 1 82 ? 6.194 5.087 -7.374 1.00 97.25 82 MET A O 1
ATOM 646 N N . LYS A 1 83 ? 8.296 5.202 -8.147 1.00 96.62 83 LYS A N 1
ATOM 647 C CA . LYS A 1 83 ? 8.905 4.979 -6.824 1.00 96.62 83 LYS A CA 1
ATOM 648 C C . LYS A 1 83 ? 8.602 6.139 -5.877 1.00 96.62 83 LYS A C 1
ATOM 650 O O . LYS A 1 83 ? 8.198 5.902 -4.737 1.00 96.62 83 LYS A O 1
ATOM 655 N N . ILE A 1 84 ? 8.759 7.379 -6.349 1.00 97.88 84 ILE A N 1
ATOM 656 C CA . ILE A 1 84 ? 8.457 8.585 -5.565 1.00 97.88 84 ILE A CA 1
ATOM 657 C C . ILE A 1 84 ? 6.971 8.622 -5.190 1.00 97.88 84 ILE A C 1
ATOM 659 O O . ILE A 1 84 ? 6.646 8.882 -4.035 1.00 97.88 84 ILE A O 1
ATOM 663 N N . GLU A 1 85 ? 6.069 8.311 -6.121 1.00 97.88 85 GLU A N 1
ATOM 664 C CA . GLU A 1 85 ? 4.624 8.259 -5.878 1.00 97.88 85 GLU A CA 1
ATOM 665 C C . GLU A 1 85 ? 4.254 7.217 -4.813 1.00 97.88 85 GLU A C 1
ATOM 667 O O . GLU A 1 85 ? 3.460 7.500 -3.910 1.00 97.88 85 GLU A O 1
ATOM 672 N N . SER A 1 86 ? 4.869 6.033 -4.863 1.00 96.88 86 SER A N 1
ATOM 673 C CA . SER A 1 86 ? 4.684 4.989 -3.852 1.00 96.88 86 SER A CA 1
ATOM 674 C C . SER A 1 86 ? 5.118 5.466 -2.460 1.00 96.88 86 SER A C 1
ATOM 676 O O . SER A 1 86 ? 4.366 5.341 -1.488 1.00 96.88 86 SER A O 1
ATOM 678 N N . VAL A 1 87 ? 6.305 6.076 -2.354 1.00 97.19 87 VAL A N 1
ATOM 679 C CA . VAL A 1 87 ? 6.803 6.641 -1.087 1.00 97.19 87 VAL A CA 1
ATOM 680 C C . VAL A 1 87 ? 5.900 7.772 -0.600 1.00 97.19 87 VAL A C 1
ATOM 682 O O . VAL A 1 87 ? 5.549 7.813 0.578 1.00 97.19 87 VAL A O 1
ATOM 685 N N . LEU A 1 88 ? 5.464 8.661 -1.492 1.00 98.00 88 LEU A N 1
ATOM 686 C CA . LEU A 1 88 ? 4.567 9.763 -1.159 1.00 98.00 88 LEU A CA 1
ATOM 687 C C . LEU A 1 88 ? 3.216 9.254 -0.639 1.00 98.00 88 LEU A C 1
ATOM 689 O O . LEU A 1 88 ? 2.705 9.772 0.353 1.00 98.00 88 LEU A O 1
ATOM 693 N N . THR A 1 89 ? 2.657 8.218 -1.264 1.00 97.06 89 THR A N 1
ATOM 694 C CA . THR A 1 89 ? 1.397 7.591 -0.843 1.00 97.06 89 THR A CA 1
ATOM 695 C C . THR A 1 89 ? 1.534 6.943 0.532 1.00 97.06 89 THR A C 1
ATOM 697 O O . THR A 1 89 ? 0.681 7.152 1.399 1.00 97.06 89 THR A O 1
ATOM 700 N N . LYS A 1 90 ? 2.645 6.237 0.783 1.00 97.19 90 LYS A N 1
ATOM 701 C CA . LYS A 1 90 ? 2.970 5.691 2.108 1.00 97.19 90 LYS A CA 1
ATOM 702 C C . LYS A 1 90 ? 3.101 6.800 3.156 1.00 97.19 90 LYS A C 1
ATOM 704 O O . LYS A 1 90 ? 2.473 6.722 4.210 1.00 97.19 90 LYS A O 1
ATOM 709 N N . ASN A 1 91 ? 3.858 7.855 2.852 1.00 97.25 91 ASN A N 1
ATOM 710 C CA . ASN A 1 91 ? 4.049 9.000 3.743 1.00 97.25 91 ASN A CA 1
ATOM 711 C C . ASN A 1 91 ? 2.727 9.694 4.058 1.00 97.25 91 ASN A C 1
ATOM 713 O O . ASN A 1 91 ? 2.475 10.018 5.212 1.00 97.25 91 ASN A O 1
ATOM 717 N N . LYS A 1 92 ? 1.853 9.867 3.064 1.00 97.56 92 LYS A N 1
ATOM 718 C CA . LYS A 1 92 ? 0.505 10.405 3.260 1.00 97.56 92 LYS A CA 1
ATOM 719 C C . LYS A 1 92 ? -0.307 9.559 4.246 1.00 97.56 92 LYS A C 1
ATOM 721 O O . LYS A 1 92 ? -0.954 10.130 5.118 1.00 97.56 92 LYS A O 1
ATOM 726 N N . GLY A 1 93 ? -0.247 8.230 4.139 1.00 96.31 93 GLY A N 1
ATOM 727 C CA . GLY A 1 93 ? -0.897 7.314 5.083 1.00 96.31 93 GLY A CA 1
ATOM 728 C C . GLY A 1 93 ? -0.347 7.433 6.507 1.00 96.31 93 GLY A C 1
ATOM 729 O O . GLY A 1 93 ? -1.121 7.560 7.451 1.00 96.31 93 GLY A O 1
ATOM 730 N N . MET A 1 94 ? 0.981 7.478 6.664 1.00 96.00 94 MET A N 1
ATOM 731 C CA . MET A 1 94 ? 1.619 7.681 7.975 1.00 96.00 94 MET A CA 1
ATOM 732 C C . MET A 1 94 ? 1.251 9.035 8.591 1.00 96.00 94 MET A C 1
ATOM 734 O O . MET A 1 94 ? 0.960 9.110 9.778 1.00 96.00 94 MET A O 1
ATOM 738 N N . ASN A 1 95 ? 1.205 10.094 7.780 1.00 97.56 95 ASN A N 1
ATOM 739 C CA . ASN A 1 95 ? 0.817 11.426 8.238 1.00 97.56 95 ASN A CA 1
ATOM 740 C C . ASN A 1 95 ? -0.650 11.471 8.684 1.00 97.56 95 ASN A C 1
ATOM 742 O O . ASN A 1 95 ? -0.972 12.132 9.665 1.00 97.56 95 ASN A O 1
ATOM 746 N N . GLN A 1 96 ? -1.545 10.770 7.978 1.00 97.19 96 GLN A N 1
ATOM 747 C CA . GLN A 1 96 ? -2.940 10.656 8.403 1.00 97.19 96 GLN A CA 1
ATOM 748 C C . GLN A 1 96 ? -3.048 9.910 9.735 1.00 97.19 96 GLN A C 1
ATOM 750 O O . GLN A 1 96 ? -3.682 10.414 10.652 1.00 97.19 96 GLN A O 1
ATOM 755 N N . LYS A 1 97 ? -2.349 8.778 9.876 1.00 96.06 97 LYS A N 1
ATOM 756 C CA . LYS A 1 97 ? -2.306 8.022 11.132 1.00 96.06 97 LYS A CA 1
ATOM 757 C C . LYS A 1 97 ? -1.797 8.877 12.297 1.00 96.06 97 LYS A C 1
ATOM 759 O O . LYS A 1 97 ? -2.425 8.897 13.346 1.00 96.06 97 LYS A O 1
ATOM 764 N N . LEU A 1 98 ? -0.711 9.626 12.098 1.00 97.38 98 LEU A N 1
ATOM 765 C CA . LEU A 1 98 ? -0.165 10.516 13.124 1.00 97.38 98 LEU A CA 1
ATOM 766 C C . LEU A 1 98 ? -1.164 11.608 13.527 1.00 97.38 98 LEU A C 1
ATOM 768 O O . LEU A 1 98 ? -1.278 11.934 14.707 1.00 97.38 98 LEU A O 1
ATOM 772 N N . LYS A 1 99 ? -1.901 12.170 12.562 1.00 98.00 99 LYS A N 1
ATOM 773 C CA . LYS A 1 99 ? -2.967 13.140 12.845 1.00 98.00 99 LYS A CA 1
ATOM 774 C C . LYS A 1 99 ? -4.067 12.521 13.696 1.00 98.00 99 LYS A C 1
ATOM 776 O O . LYS A 1 99 ? -4.446 13.122 14.695 1.00 98.00 99 LYS A O 1
ATOM 781 N N . ASP A 1 100 ? -4.535 11.334 13.325 1.00 95.62 100 ASP A N 1
ATOM 782 C CA . ASP A 1 100 ? -5.587 10.626 14.055 1.00 95.62 100 ASP A CA 1
ATOM 783 C C . ASP A 1 100 ? -5.124 10.283 15.487 1.00 95.62 100 ASP A C 1
ATOM 785 O O . ASP A 1 100 ? -5.859 10.512 16.447 1.00 95.62 100 ASP A O 1
ATOM 789 N N . GLU A 1 101 ? -3.875 9.830 15.655 1.00 94.19 101 GLU A N 1
ATOM 790 C CA . GLU A 1 101 ? -3.259 9.570 16.966 1.00 94.19 101 GLU A CA 1
ATOM 791 C C . GLU A 1 101 ? -3.101 10.845 17.802 1.00 94.19 101 GLU A C 1
ATOM 793 O O . GLU A 1 101 ? -3.369 10.829 19.001 1.00 94.19 101 GLU A O 1
ATOM 798 N N . THR A 1 102 ? -2.721 11.964 17.181 1.00 97.00 102 THR A N 1
ATOM 799 C CA . THR A 1 102 ? -2.588 13.255 17.873 1.00 97.00 102 THR A CA 1
ATOM 800 C C . THR A 1 102 ? -3.945 13.763 18.352 1.00 97.00 102 THR A C 1
ATOM 802 O O . THR A 1 102 ? -4.066 14.188 19.496 1.00 97.00 102 THR A O 1
ATOM 805 N N . ILE A 1 103 ? -4.976 13.692 17.503 1.00 96.25 103 ILE A N 1
ATOM 806 C CA . ILE A 1 103 ? -6.347 14.073 17.868 1.00 96.25 103 ILE A CA 1
ATOM 807 C C . ILE A 1 103 ? -6.838 13.212 19.034 1.00 96.25 103 ILE A C 1
ATOM 809 O O . ILE A 1 103 ? -7.363 13.749 20.008 1.00 96.25 103 ILE A O 1
ATOM 813 N N . LYS A 1 104 ? -6.622 11.891 18.967 1.00 92.38 104 LYS A N 1
ATOM 814 C CA . LYS A 1 104 ? -6.980 10.982 20.060 1.00 92.38 104 LYS A CA 1
ATOM 815 C C . LYS A 1 104 ? -6.241 11.335 21.352 1.00 92.38 104 LYS A C 1
ATOM 817 O O . LYS A 1 104 ? -6.871 11.436 22.394 1.00 92.38 104 LYS A O 1
ATOM 822 N N . MET A 1 105 ? -4.934 11.580 21.284 1.00 92.25 105 MET A N 1
ATOM 823 C CA . MET A 1 105 ? -4.130 11.946 22.453 1.00 92.25 105 MET A CA 1
ATOM 824 C C . MET A 1 105 ? -4.611 13.248 23.107 1.00 92.25 105 MET A C 1
ATOM 826 O O . MET A 1 105 ? -4.648 13.334 24.330 1.00 92.25 105 MET A O 1
ATOM 830 N N . VAL A 1 106 ? -5.010 14.251 22.317 1.00 95.38 106 VAL A N 1
ATOM 831 C CA . VAL A 1 106 ? -5.605 15.484 22.857 1.00 95.38 106 VAL A CA 1
ATOM 832 C C . VAL A 1 106 ? -6.915 15.181 23.591 1.00 95.38 106 VAL A C 1
ATOM 834 O O . VAL A 1 106 ? -7.080 15.626 24.722 1.00 95.38 106 VAL A O 1
ATOM 837 N N . ALA A 1 107 ? -7.803 14.370 23.008 1.00 91.50 107 ALA A N 1
ATOM 838 C CA . ALA A 1 107 ? -9.061 13.975 23.651 1.00 91.50 107 ALA A CA 1
ATOM 839 C C . ALA A 1 107 ? -8.845 13.160 24.946 1.00 91.50 107 ALA A C 1
ATOM 841 O O . ALA A 1 107 ? -9.558 13.348 25.938 1.00 91.50 107 ALA A O 1
ATOM 842 N N . ASP A 1 108 ? -7.833 12.288 24.960 1.00 89.75 108 ASP A N 1
ATOM 843 C CA . ASP A 1 108 ? -7.419 11.541 26.150 1.00 89.75 108 ASP A CA 1
ATOM 844 C C . ASP A 1 108 ? -6.946 12.516 27.254 1.00 89.75 108 ASP A C 1
ATOM 846 O O . ASP A 1 108 ? -7.385 12.417 28.402 1.00 89.75 108 ASP A O 1
ATOM 850 N N . CYS A 1 109 ? -6.122 13.515 26.912 1.00 90.88 109 CYS A N 1
ATOM 851 C CA . CYS A 1 109 ? -5.675 14.557 27.846 1.00 90.88 109 CYS A CA 1
ATOM 852 C C . CYS A 1 109 ? -6.832 15.407 28.394 1.00 90.88 109 CYS A C 1
ATOM 854 O O . CYS A 1 109 ? -6.878 15.662 29.597 1.00 90.88 109 CYS A O 1
ATOM 856 N N . GLU A 1 110 ? -7.783 15.817 27.551 1.00 90.31 110 GLU A N 1
ATOM 857 C CA . GLU A 1 110 ? -8.977 16.563 27.977 1.00 90.31 110 GLU A CA 1
ATOM 858 C C . GLU A 1 110 ? -9.841 15.749 28.951 1.00 90.31 110 GLU A C 1
ATOM 860 O O . GLU A 1 110 ? -10.372 16.282 29.929 1.00 90.31 110 GLU A O 1
ATOM 865 N N . THR A 1 111 ? -9.959 14.440 28.715 1.00 86.69 111 THR A N 1
ATOM 866 C CA . THR A 1 111 ? -10.672 13.523 29.613 1.00 86.69 111 THR A CA 1
ATOM 867 C C . THR A 1 111 ? -9.995 13.459 30.979 1.00 86.69 111 THR A C 1
ATOM 869 O O . THR A 1 111 ? -10.670 13.564 32.004 1.00 86.69 111 THR A O 1
ATOM 872 N N . LEU A 1 112 ? -8.664 13.351 31.008 1.00 84.75 112 LEU A N 1
ATOM 873 C CA . LEU A 1 112 ? -7.887 13.367 32.249 1.00 84.75 112 LEU A CA 1
ATOM 874 C C . LEU A 1 112 ? -8.002 14.708 32.984 1.00 84.75 112 LEU A C 1
ATOM 876 O O . LEU A 1 112 ? -8.199 14.720 34.199 1.00 84.75 112 LEU A O 1
ATOM 880 N N . GLN A 1 113 ? -7.945 15.828 32.262 1.00 86.56 113 GLN A N 1
ATOM 881 C CA . GLN A 1 113 ? -8.111 17.162 32.838 1.00 86.56 113 GLN A CA 1
ATOM 882 C C . GLN A 1 113 ? -9.486 17.318 33.500 1.00 86.56 113 GLN A C 1
ATOM 884 O O . GLN A 1 113 ? -9.563 17.755 34.647 1.00 86.56 113 GLN A O 1
ATOM 889 N N . ARG A 1 114 ? -10.561 16.870 32.837 1.00 84.62 114 ARG A N 1
ATOM 890 C CA . ARG A 1 114 ? -11.926 16.925 33.386 1.00 84.62 114 ARG A CA 1
ATOM 891 C C . ARG A 1 114 ? -12.058 16.168 34.708 1.00 84.62 114 ARG A C 1
ATOM 893 O O . ARG A 1 114 ? -12.784 16.624 35.582 1.00 84.62 114 ARG A O 1
ATOM 900 N N . ILE A 1 115 ? -11.359 15.041 34.866 1.00 81.19 115 ILE A N 1
ATOM 901 C CA . ILE A 1 115 ? -11.355 14.252 36.112 1.00 81.19 115 ILE A CA 1
ATOM 902 C C . ILE A 1 115 ? -10.662 15.021 37.244 1.00 81.19 115 ILE A C 1
ATOM 904 O O . ILE A 1 115 ? -11.122 14.983 38.383 1.00 81.19 115 ILE A O 1
ATOM 908 N N . VAL A 1 116 ? -9.568 15.724 36.939 1.00 82.44 116 VAL A N 1
ATOM 909 C CA . VAL A 1 116 ? -8.799 16.505 37.922 1.00 82.44 116 VAL A CA 1
ATOM 910 C C . VAL A 1 116 ? -9.543 17.774 38.347 1.00 82.44 116 VAL A C 1
ATOM 912 O O . VAL A 1 116 ? -9.461 18.173 39.507 1.00 82.44 116 VAL A O 1
ATOM 915 N N . GLU A 1 117 ? -10.283 18.399 37.432 1.00 82.75 117 GLU A N 1
ATOM 916 C CA . GLU A 1 117 ? -10.986 19.666 37.665 1.00 82.75 117 GLU A CA 1
ATOM 917 C C . GLU A 1 117 ? -12.343 19.521 38.381 1.00 82.75 117 GLU A C 1
ATOM 919 O O . GLU A 1 117 ? -12.968 20.536 38.695 1.00 82.75 117 GLU A O 1
ATOM 924 N N . VAL A 1 118 ? -12.810 18.299 38.684 1.00 77.44 118 VAL A N 1
ATOM 925 C CA . VAL A 1 118 ? -14.090 18.090 39.391 1.00 77.44 118 VAL A CA 1
ATOM 926 C C . VAL A 1 118 ? -14.060 18.773 40.772 1.00 77.44 118 VAL A C 1
ATOM 928 O O . VAL A 1 118 ? -13.231 18.416 41.617 1.00 77.44 118 VAL A O 1
ATOM 931 N N . PRO A 1 119 ? -14.974 19.726 41.056 1.00 72.56 119 PRO A N 1
ATOM 932 C CA . PRO A 1 119 ? -15.016 20.419 42.339 1.00 72.56 119 PRO A CA 1
ATOM 933 C C . PRO A 1 119 ? -15.231 19.463 43.517 1.00 72.56 119 PRO A C 1
ATOM 935 O O . PRO A 1 119 ? -16.066 18.554 43.467 1.00 72.56 119 PRO A O 1
ATOM 938 N N . ARG A 1 120 ? -14.507 19.706 44.619 1.00 67.75 120 ARG A N 1
ATOM 939 C CA . ARG A 1 120 ? -14.621 18.922 45.858 1.00 67.75 120 ARG A CA 1
ATOM 940 C C . ARG A 1 120 ? -16.068 18.962 46.367 1.00 67.75 120 ARG A C 1
ATOM 942 O O . ARG A 1 120 ? -16.541 20.017 46.771 1.00 67.75 120 ARG A O 1
ATOM 949 N N . GLY A 1 121 ? -16.751 17.817 46.347 1.00 68.81 121 GLY A N 1
ATOM 950 C CA . GLY A 1 121 ? -18.142 17.673 46.801 1.00 68.81 121 GLY A CA 1
ATOM 951 C C . GLY A 1 121 ? -19.110 17.127 45.746 1.00 68.81 121 GLY A C 1
ATOM 952 O O . GLY A 1 121 ? -20.184 16.665 46.119 1.00 68.81 121 GLY A O 1
ATOM 953 N N . SER A 1 122 ? -18.731 17.108 44.462 1.00 74.25 122 SER A N 1
ATOM 954 C CA . SER A 1 122 ? -19.468 16.388 43.412 1.00 74.25 122 SER A CA 1
ATOM 955 C C . SER A 1 122 ? -18.883 14.984 43.215 1.00 74.25 122 SER A C 1
ATOM 957 O O . SER A 1 122 ? -17.656 14.856 43.177 1.00 74.25 122 SER A O 1
ATOM 959 N N . PRO A 1 123 ? -19.701 13.928 43.036 1.00 75.69 123 PRO A N 1
ATOM 960 C CA . PRO A 1 123 ? -19.202 12.652 42.538 1.00 75.69 123 PRO A CA 1
ATOM 961 C C . PRO A 1 123 ? -18.516 12.876 41.179 1.00 75.69 123 PRO A C 1
ATOM 963 O O . PRO A 1 123 ? -19.117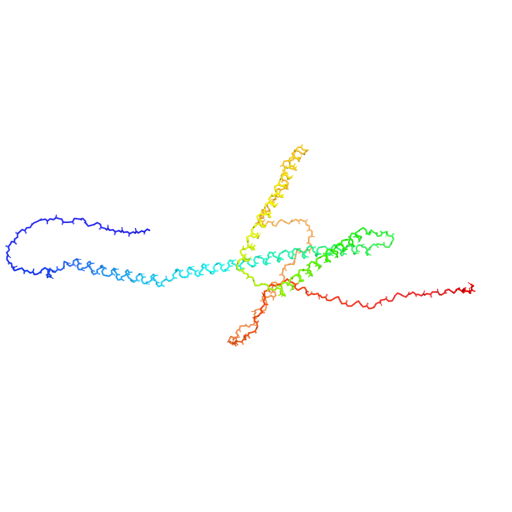 13.519 40.312 1.00 75.69 123 PRO A O 1
ATOM 966 N N . PRO A 1 124 ? -17.276 12.404 40.970 1.00 72.38 124 PRO A N 1
ATOM 967 C CA . PRO A 1 124 ? -16.651 1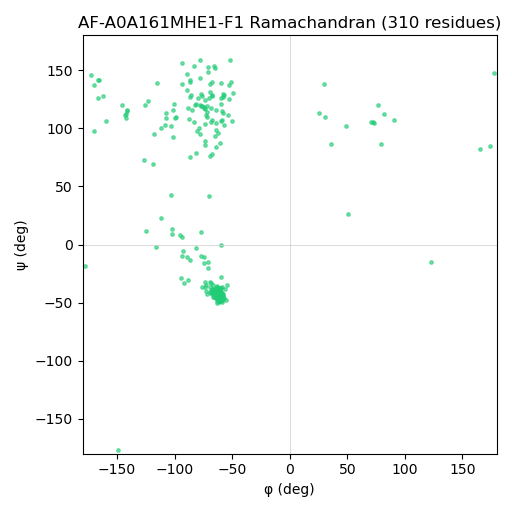2.466 39.658 1.00 72.38 124 PRO A CA 1
ATOM 968 C C . PRO A 1 124 ? -17.367 11.499 38.711 1.00 72.38 124 PRO A C 1
ATOM 970 O O . PRO A 1 124 ? -17.575 10.332 39.047 1.00 72.38 124 PRO A O 1
ATOM 973 N N . ASP A 1 125 ? -17.731 11.968 37.517 1.00 77.69 125 ASP A N 1
ATOM 974 C CA . ASP A 1 125 ? -18.145 11.068 36.442 1.00 77.69 125 ASP A CA 1
ATOM 975 C C . ASP A 1 125 ? -16.903 10.352 35.896 1.00 77.69 125 ASP A C 1
ATOM 977 O O . ASP A 1 125 ? -16.079 10.925 35.182 1.00 77.69 125 ASP A O 1
ATOM 981 N N . LEU A 1 126 ? -16.753 9.086 36.283 1.00 83.75 126 LEU A N 1
ATOM 982 C CA . LEU A 1 126 ? -15.633 8.232 35.891 1.00 83.75 126 LEU A CA 1
ATOM 983 C C . LEU A 1 126 ? -15.936 7.388 34.645 1.00 83.75 126 LEU A C 1
ATOM 985 O O . LEU A 1 126 ? -15.118 6.541 34.282 1.00 83.75 126 LEU A O 1
ATOM 989 N N . SER A 1 127 ? -17.079 7.594 33.979 1.00 85.88 127 SER A N 1
ATOM 990 C CA . SER A 1 127 ? -17.454 6.825 32.787 1.00 85.88 127 SER A CA 1
ATOM 991 C C . SER A 1 127 ? -16.407 6.965 31.675 1.00 85.88 127 SER A C 1
ATOM 993 O O . SER A 1 127 ? -15.890 5.967 31.173 1.00 85.88 127 SER A O 1
ATOM 995 N N . ALA A 1 128 ? -15.983 8.201 31.389 1.00 84.19 128 ALA A N 1
ATOM 996 C CA . ALA A 1 128 ? -14.958 8.486 30.383 1.00 84.19 128 ALA A CA 1
ATOM 997 C C . ALA A 1 128 ? -13.569 7.937 30.770 1.00 84.19 128 ALA A C 1
ATOM 999 O O . ALA A 1 128 ? -12.827 7.449 29.921 1.00 84.19 128 ALA A O 1
ATOM 1000 N N . ALA A 1 129 ? -13.226 7.950 32.064 1.00 84.81 129 ALA A N 1
ATOM 1001 C CA . ALA A 1 129 ? -11.981 7.361 32.563 1.00 84.81 129 ALA A CA 1
ATOM 1002 C C . ALA A 1 129 ? -11.958 5.842 32.345 1.00 84.81 129 ALA A C 1
ATOM 1004 O O . ALA A 1 129 ? -10.960 5.268 31.910 1.00 84.81 129 ALA A O 1
ATOM 1005 N N . ARG A 1 130 ? -13.083 5.185 32.644 1.00 88.62 130 ARG A N 1
ATOM 1006 C CA . ARG A 1 130 ? -13.247 3.744 32.470 1.00 88.62 130 ARG A CA 1
ATOM 1007 C C . ARG A 1 130 ? -13.142 3.348 30.999 1.00 88.62 130 ARG A C 1
ATOM 1009 O O . ARG A 1 130 ? -12.482 2.355 30.704 1.00 88.62 130 ARG A O 1
ATOM 1016 N N . GLU A 1 131 ? -13.756 4.114 30.100 1.00 89.50 131 GLU A N 1
ATOM 1017 C CA . GLU A 1 131 ? -13.638 3.904 28.655 1.00 89.50 131 GLU A CA 1
ATOM 1018 C C . GLU A 1 131 ? -12.188 4.075 28.186 1.00 89.50 131 GLU A C 1
ATOM 1020 O O . GLU A 1 131 ? -11.660 3.182 27.528 1.00 89.50 131 GLU A O 1
ATOM 1025 N N . TYR A 1 132 ? -11.493 5.129 28.632 1.00 89.75 132 TYR A N 1
ATOM 1026 C CA . TYR A 1 132 ? -10.072 5.337 28.336 1.00 89.75 132 TYR A CA 1
ATOM 1027 C C . TYR A 1 132 ? -9.192 4.149 28.758 1.00 89.75 132 TYR A C 1
ATOM 1029 O O . TYR A 1 132 ? -8.364 3.678 27.973 1.00 89.75 132 TYR A O 1
ATOM 1037 N N . PHE A 1 133 ? -9.359 3.634 29.982 1.00 91.31 133 PHE A N 1
ATOM 1038 C CA . PHE A 1 133 ? -8.572 2.491 30.455 1.00 91.31 133 PHE A CA 1
ATOM 1039 C C . PHE A 1 133 ? -8.928 1.190 29.728 1.00 91.31 133 PHE A C 1
ATOM 1041 O O . PHE A 1 133 ? -8.027 0.402 29.440 1.00 91.31 133 PHE A O 1
ATOM 1048 N N . ALA A 1 134 ? -10.201 0.971 29.386 1.00 93.38 134 ALA A N 1
ATOM 1049 C CA . ALA A 1 134 ? -10.604 -0.166 28.560 1.00 93.38 134 ALA A CA 1
ATOM 1050 C C . ALA A 1 134 ? -9.942 -0.105 27.170 1.00 93.38 134 ALA A C 1
ATOM 1052 O O . ALA A 1 134 ? -9.345 -1.085 26.721 1.00 93.38 134 ALA A O 1
ATOM 1053 N N . ASP A 1 135 ? -9.952 1.071 26.541 1.00 91.62 135 ASP A N 1
ATOM 1054 C CA . ASP A 1 135 ? -9.266 1.349 25.277 1.00 91.62 135 ASP A CA 1
ATOM 1055 C C . ASP A 1 135 ? -7.746 1.167 25.381 1.00 91.62 135 ASP A C 1
ATOM 1057 O O . ASP A 1 135 ? -7.092 0.705 24.444 1.00 91.62 135 ASP A O 1
ATOM 1061 N N . LEU A 1 136 ? -7.148 1.552 26.508 1.00 92.44 136 LEU A N 1
ATOM 1062 C CA . LEU A 1 136 ? -5.719 1.386 26.760 1.00 92.44 136 LEU A CA 1
ATOM 1063 C C . LEU A 1 136 ? -5.331 -0.094 26.857 1.00 92.44 136 LEU A C 1
ATOM 1065 O O . LEU A 1 136 ? -4.358 -0.501 26.224 1.00 92.44 136 LEU A O 1
ATOM 1069 N N . VAL A 1 137 ? -6.102 -0.899 27.590 1.00 96.44 137 VAL A N 1
ATOM 1070 C CA . VAL A 1 137 ? -5.882 -2.352 27.682 1.00 96.44 137 VAL A CA 1
ATOM 1071 C C . VAL A 1 137 ? -6.028 -3.002 26.306 1.00 96.44 137 VAL A C 1
ATOM 1073 O O . VAL A 1 137 ? -5.123 -3.711 25.874 1.00 96.44 137 VAL A O 1
ATOM 1076 N N . ALA A 1 138 ? -7.086 -2.673 25.559 1.00 95.19 138 ALA A N 1
ATOM 1077 C CA . ALA A 1 138 ? -7.285 -3.194 24.205 1.00 95.19 138 ALA A CA 1
ATOM 1078 C C . ALA A 1 138 ? -6.129 -2.826 23.252 1.00 95.19 138 ALA A C 1
ATOM 1080 O O . ALA A 1 138 ? -5.705 -3.639 22.423 1.00 95.19 138 ALA A O 1
ATOM 1081 N N . ARG A 1 139 ? -5.571 -1.611 23.380 1.00 92.75 139 ARG A N 1
ATOM 1082 C CA . ARG A 1 139 ? -4.370 -1.200 22.635 1.00 92.75 139 ARG A CA 1
ATOM 1083 C C . ARG A 1 139 ? -3.154 -2.039 23.009 1.00 92.75 139 ARG A C 1
ATOM 1085 O O . ARG A 1 139 ? -2.438 -2.467 22.105 1.00 92.75 139 ARG A O 1
ATOM 1092 N N . PHE A 1 140 ? -2.918 -2.281 24.297 1.00 96.81 140 PHE A N 1
ATOM 1093 C CA . PHE A 1 140 ? -1.810 -3.128 24.738 1.00 96.81 140 PHE A CA 1
ATOM 1094 C C . PHE A 1 140 ? -1.950 -4.564 24.235 1.00 96.81 140 PHE A C 1
ATOM 1096 O O . PHE A 1 140 ? -0.987 -5.099 23.689 1.00 96.81 140 PHE A O 1
ATOM 1103 N N . ASP A 1 141 ? -3.142 -5.153 24.309 1.00 96.81 141 ASP A N 1
ATOM 1104 C CA . ASP A 1 141 ? -3.394 -6.496 23.778 1.00 96.81 141 ASP A CA 1
ATOM 1105 C C . ASP A 1 141 ? -3.080 -6.570 22.277 1.00 96.81 141 ASP A C 1
ATOM 1107 O O . ASP A 1 141 ? -2.358 -7.462 21.818 1.00 96.81 141 ASP A O 1
ATOM 1111 N N . SER A 1 142 ? -3.533 -5.577 21.504 1.00 96.38 142 SER A N 1
ATOM 1112 C CA . SER A 1 142 ? -3.210 -5.486 20.078 1.00 96.38 142 SER A CA 1
ATOM 1113 C C . SER A 1 142 ? -1.706 -5.325 19.822 1.00 96.38 142 SER A C 1
ATOM 1115 O O . SER A 1 142 ? -1.195 -5.885 18.848 1.00 96.38 142 SER A O 1
ATOM 1117 N N . GLN A 1 143 ? -0.989 -4.563 20.653 1.00 96.12 143 GLN A N 1
ATOM 1118 C CA . GLN A 1 143 ? 0.461 -4.383 20.528 1.00 96.12 143 GLN A CA 1
ATOM 1119 C C . GLN A 1 143 ? 1.217 -5.679 20.827 1.00 96.12 143 GLN A C 1
ATOM 1121 O O . GLN A 1 143 ? 2.121 -6.036 20.074 1.00 96.12 143 GLN A O 1
ATOM 1126 N N . VAL A 1 144 ? 0.820 -6.426 21.861 1.00 97.69 144 VAL A N 1
ATOM 1127 C CA . VAL A 1 144 ? 1.426 -7.724 22.200 1.00 97.69 144 VAL A CA 1
ATOM 1128 C C . VAL A 1 144 ? 1.255 -8.719 21.053 1.00 97.69 144 VAL A C 1
ATOM 1130 O O . VAL A 1 144 ? 2.212 -9.398 20.678 1.00 97.69 144 VAL A O 1
ATOM 1133 N N . VAL A 1 145 ? 0.065 -8.785 20.449 1.00 97.44 145 VAL A N 1
ATOM 1134 C CA . VAL A 1 145 ? -0.178 -9.633 19.270 1.00 97.44 145 VAL A CA 1
ATOM 1135 C C . VAL A 1 145 ? 0.694 -9.199 18.086 1.00 97.44 145 VAL A C 1
ATOM 1137 O O . VAL A 1 145 ? 1.271 -10.048 17.406 1.00 97.44 145 VAL A O 1
ATOM 1140 N N . CYS A 1 146 ? 0.839 -7.892 17.850 1.00 96.25 146 CYS A N 1
ATOM 1141 C CA . CYS A 1 146 ? 1.702 -7.369 16.790 1.00 96.25 146 CYS A CA 1
ATOM 1142 C C . CYS A 1 146 ? 3.173 -7.760 17.000 1.00 96.25 146 CYS A C 1
ATOM 1144 O O . CYS A 1 146 ? 3.796 -8.283 16.079 1.00 96.25 146 CYS A O 1
ATOM 1146 N N . LEU A 1 147 ? 3.699 -7.572 18.214 1.00 97.62 147 LEU A N 1
ATOM 1147 C CA . LEU A 1 147 ? 5.077 -7.924 18.568 1.00 97.62 147 LEU A CA 1
ATOM 1148 C C . LEU A 1 147 ? 5.338 -9.428 18.437 1.00 97.62 147 LEU A C 1
ATOM 1150 O O . LEU A 1 147 ? 6.391 -9.825 17.948 1.00 97.62 147 LEU A O 1
ATOM 1154 N N . ARG A 1 148 ? 4.372 -10.277 18.814 1.00 97.81 148 ARG A N 1
ATOM 1155 C CA . ARG A 1 148 ? 4.468 -11.731 18.597 1.00 97.81 148 ARG A CA 1
ATOM 1156 C C . ARG A 1 148 ? 4.585 -12.077 17.115 1.00 97.81 148 ARG A C 1
ATOM 1158 O O . ARG A 1 148 ? 5.472 -12.833 16.738 1.00 97.81 148 ARG A O 1
ATOM 1165 N N . ASN A 1 149 ? 3.741 -11.484 16.273 1.00 97.25 149 ASN A N 1
ATOM 1166 C CA . ASN A 1 149 ? 3.807 -11.701 14.827 1.00 97.25 149 ASN A CA 1
ATOM 1167 C C . ASN A 1 149 ? 5.131 -11.205 14.228 1.00 97.25 149 ASN A C 1
ATOM 1169 O O . ASN A 1 149 ? 5.671 -11.826 13.313 1.00 97.25 149 ASN A O 1
ATOM 1173 N N . GLU A 1 150 ? 5.652 -10.082 14.721 1.00 97.12 150 GLU A N 1
ATOM 1174 C CA . GLU A 1 150 ? 6.943 -9.546 14.298 1.00 97.12 150 GLU A CA 1
ATOM 1175 C C . GLU A 1 150 ? 8.094 -10.477 14.690 1.00 97.12 150 GLU A C 1
ATOM 1177 O O . GLU A 1 150 ? 8.938 -10.781 13.846 1.00 97.12 150 GLU A O 1
ATOM 1182 N N . LEU A 1 151 ? 8.074 -11.010 15.915 1.00 97.31 151 LEU A N 1
ATOM 1183 C CA . LEU A 1 151 ? 9.044 -11.997 16.381 1.00 97.31 151 LEU A CA 1
ATOM 1184 C C . LEU A 1 151 ? 8.989 -13.281 15.544 1.00 97.31 151 LEU A C 1
ATOM 1186 O O . LEU A 1 151 ? 10.028 -13.751 15.084 1.00 97.31 151 LEU A O 1
ATOM 1190 N N . ASP A 1 152 ? 7.792 -13.806 15.271 1.00 97.44 152 ASP A N 1
ATOM 1191 C CA . ASP A 1 152 ? 7.607 -14.985 14.420 1.00 97.44 152 ASP A CA 1
ATOM 1192 C C . ASP A 1 152 ? 8.134 -14.746 13.000 1.00 97.44 152 ASP A C 1
ATOM 1194 O O . ASP A 1 152 ? 8.771 -15.616 12.401 1.00 97.44 152 ASP A O 1
ATOM 1198 N N . ASN A 1 153 ? 7.895 -13.559 12.440 1.00 96.31 153 ASN A N 1
ATOM 1199 C CA . ASN A 1 153 ? 8.390 -13.193 11.117 1.00 96.31 153 ASN A CA 1
ATOM 1200 C C . ASN A 1 153 ? 9.913 -13.035 11.102 1.00 96.31 153 ASN A C 1
ATOM 1202 O O . ASN A 1 153 ? 10.558 -13.522 10.172 1.00 96.31 153 ASN A O 1
ATOM 1206 N N . ALA A 1 154 ? 10.494 -12.418 12.132 1.00 95.88 154 ALA A N 1
ATOM 1207 C CA . ALA A 1 154 ? 11.939 -12.318 12.295 1.00 95.88 154 ALA A CA 1
ATOM 1208 C C . ALA A 1 154 ? 12.572 -13.711 12.430 1.00 95.88 154 ALA A C 1
ATOM 1210 O O . ALA A 1 154 ? 13.547 -14.015 11.745 1.00 95.88 154 ALA A O 1
ATOM 1211 N N . GLN A 1 155 ? 11.969 -14.603 13.219 1.00 95.69 155 GLN A N 1
ATOM 1212 C CA . GLN A 1 155 ? 12.420 -15.984 13.367 1.00 95.69 155 GLN A CA 1
ATOM 1213 C C . GLN A 1 155 ? 12.322 -16.762 12.050 1.00 95.69 155 GLN A C 1
ATOM 1215 O O . GLN A 1 155 ? 13.268 -17.453 11.673 1.00 95.69 155 GLN A O 1
ATOM 1220 N N . ARG A 1 156 ? 11.214 -16.639 11.306 1.00 94.88 156 ARG A N 1
ATOM 1221 C CA . ARG A 1 156 ? 11.078 -17.232 9.962 1.00 94.88 156 ARG A CA 1
ATOM 1222 C C . ARG A 1 156 ? 12.144 -16.704 9.010 1.00 94.88 156 ARG A C 1
ATOM 1224 O O . ARG A 1 156 ? 12.724 -17.488 8.265 1.00 94.88 156 ARG A O 1
ATOM 1231 N N . HIS A 1 157 ? 12.420 -15.404 9.055 1.00 93.75 157 HIS A N 1
ATOM 1232 C CA . HIS A 1 157 ? 13.446 -14.786 8.230 1.00 93.75 157 HIS A CA 1
ATOM 1233 C C . HIS A 1 157 ? 14.838 -15.336 8.558 1.00 93.75 157 HIS A C 1
ATOM 1235 O O . HIS A 1 157 ? 15.523 -15.823 7.661 1.00 93.75 157 HIS A O 1
ATOM 1241 N N . VAL A 1 158 ? 15.222 -15.366 9.835 1.00 94.75 158 VAL A N 1
ATOM 1242 C CA . VAL A 1 158 ? 16.497 -15.949 10.283 1.00 94.75 158 VAL A CA 1
ATOM 1243 C C . VAL A 1 158 ? 16.597 -17.423 9.879 1.00 94.75 158 VAL A C 1
ATOM 1245 O O . VAL A 1 158 ? 17.590 -17.834 9.282 1.00 94.75 158 VAL A O 1
ATOM 1248 N N . ASN A 1 159 ? 15.543 -18.212 10.097 1.00 93.44 159 ASN A N 1
ATOM 1249 C CA . ASN A 1 159 ? 15.504 -19.616 9.682 1.00 93.44 159 ASN A CA 1
ATOM 1250 C C . ASN A 1 159 ? 15.658 -19.789 8.164 1.00 93.44 159 ASN A C 1
ATOM 1252 O O . ASN A 1 159 ? 16.313 -20.733 7.725 1.00 93.44 159 ASN A O 1
ATOM 1256 N N . SER A 1 160 ? 15.082 -18.884 7.365 1.00 89.31 160 SER A N 1
ATOM 1257 C CA . SER A 1 160 ? 15.228 -18.900 5.905 1.00 89.31 160 SER A CA 1
ATOM 1258 C C . SER A 1 160 ? 16.652 -18.575 5.451 1.00 89.31 160 SER A C 1
ATOM 1260 O O . SER A 1 160 ? 17.115 -19.156 4.474 1.00 89.31 160 SER A O 1
ATOM 1262 N N . GLN A 1 161 ? 17.371 -17.713 6.181 1.00 88.38 161 GLN A N 1
ATOM 1263 C CA . GLN A 1 161 ? 18.776 -17.415 5.897 1.00 88.38 161 GLN A CA 1
ATOM 1264 C C . GLN A 1 161 ? 19.692 -18.591 6.258 1.00 88.38 161 GLN A C 1
ATOM 1266 O O . GLN A 1 161 ? 20.578 -18.938 5.483 1.00 88.38 161 GLN A O 1
ATOM 1271 N N . ILE A 1 162 ? 19.459 -19.237 7.408 1.00 90.12 162 ILE A N 1
ATOM 1272 C CA . ILE A 1 162 ? 20.236 -20.409 7.848 1.00 90.12 162 ILE A CA 1
ATOM 1273 C C . ILE A 1 162 ? 20.028 -21.588 6.885 1.00 90.12 162 ILE A C 1
ATOM 1275 O O . ILE A 1 162 ? 20.963 -22.327 6.590 1.00 90.12 162 ILE A O 1
ATOM 1279 N N . ARG A 1 163 ? 18.801 -21.764 6.381 1.00 84.38 163 ARG A N 1
ATOM 1280 C CA . ARG A 1 163 ? 18.426 -22.812 5.420 1.00 84.38 163 ARG A CA 1
ATOM 1281 C C . ARG A 1 163 ? 18.287 -22.269 3.996 1.00 84.38 163 ARG A C 1
ATOM 1283 O O . ARG A 1 163 ? 17.330 -22.617 3.307 1.00 84.38 163 ARG A O 1
ATOM 1290 N N . ALA A 1 164 ? 19.202 -21.407 3.561 1.00 80.12 164 ALA A N 1
ATOM 1291 C CA . ALA A 1 164 ? 19.152 -20.837 2.219 1.00 80.12 164 ALA A CA 1
ATOM 1292 C C . ALA A 1 164 ? 19.330 -21.936 1.153 1.00 80.12 164 ALA A C 1
ATOM 1294 O O . ALA A 1 164 ? 20.441 -22.369 0.854 1.00 80.12 164 ALA A O 1
ATOM 1295 N N . THR A 1 165 ? 18.225 -22.412 0.578 1.00 79.25 165 THR A N 1
ATOM 1296 C CA . THR A 1 165 ? 18.237 -23.299 -0.590 1.00 79.25 165 THR A CA 1
ATOM 1297 C C . THR A 1 165 ? 18.492 -22.480 -1.850 1.00 79.25 165 THR A C 1
ATOM 1299 O O . THR A 1 165 ? 17.977 -21.368 -1.978 1.00 79.25 165 THR A O 1
ATOM 1302 N N . SER A 1 166 ? 19.248 -23.024 -2.806 1.00 80.94 166 SER A N 1
ATOM 1303 C CA . SER A 1 166 ? 19.466 -22.371 -4.100 1.00 80.94 166 SER A CA 1
ATOM 1304 C C . SER A 1 166 ? 18.132 -22.145 -4.814 1.00 80.94 166 SER A C 1
ATOM 1306 O O . SER A 1 166 ? 17.449 -23.103 -5.170 1.00 80.94 166 SER A O 1
ATOM 1308 N N . PHE A 1 167 ? 17.765 -20.882 -5.011 1.00 84.69 167 PHE A N 1
ATOM 1309 C CA . PHE A 1 167 ? 16.551 -20.486 -5.717 1.00 84.69 167 PHE A CA 1
ATOM 1310 C C . PHE A 1 167 ? 16.722 -20.717 -7.221 1.00 84.69 167 PHE A C 1
ATOM 1312 O O . PHE A 1 167 ? 17.594 -20.104 -7.843 1.00 84.69 167 PHE A O 1
ATOM 1319 N N . THR A 1 168 ? 15.918 -21.605 -7.808 1.00 92.81 168 THR A N 1
ATOM 1320 C CA . THR A 1 168 ? 16.022 -21.925 -9.237 1.00 92.81 168 THR A CA 1
ATOM 1321 C C . THR A 1 168 ? 15.062 -21.074 -10.086 1.00 92.81 168 THR A C 1
ATOM 1323 O O . THR A 1 168 ? 14.021 -20.624 -9.598 1.00 92.81 168 THR A O 1
ATOM 1326 N N . PRO A 1 169 ? 15.342 -20.865 -11.389 1.00 91.38 169 PRO A N 1
ATOM 1327 C CA . PRO A 1 169 ? 14.405 -20.189 -12.296 1.00 91.38 169 PRO A CA 1
ATOM 1328 C C . PRO A 1 169 ? 13.043 -20.899 -12.420 1.00 91.38 169 PRO A C 1
ATOM 1330 O O . PRO A 1 169 ? 12.018 -20.255 -12.667 1.00 91.38 169 PRO A O 1
ATOM 1333 N N . GLN A 1 170 ? 13.019 -22.221 -12.222 1.00 93.94 170 GLN A N 1
ATOM 1334 C CA . GLN A 1 170 ? 11.786 -23.005 -12.210 1.00 93.94 170 GLN A CA 1
ATOM 1335 C C . GLN A 1 170 ? 10.935 -22.681 -10.975 1.00 93.94 170 GLN A C 1
ATOM 1337 O O . GLN A 1 170 ? 9.723 -22.498 -11.103 1.00 93.94 170 GLN A O 1
ATOM 1342 N N . ASP A 1 171 ? 11.564 -22.521 -9.806 1.00 92.88 171 ASP A N 1
ATOM 1343 C CA . ASP A 1 171 ? 10.877 -22.118 -8.572 1.00 92.88 171 ASP A CA 1
ATOM 1344 C C . ASP A 1 171 ? 10.269 -20.718 -8.694 1.00 92.88 171 ASP A C 1
ATOM 1346 O O . ASP A 1 171 ? 9.157 -20.481 -8.213 1.00 92.88 171 ASP A O 1
ATOM 1350 N N . LEU A 1 172 ? 10.957 -19.793 -9.377 1.00 94.25 172 LEU A N 1
ATOM 1351 C CA . LEU A 1 172 ? 10.415 -18.467 -9.685 1.00 94.25 172 LEU A CA 1
ATOM 1352 C C . LEU A 1 172 ? 9.161 -18.568 -10.553 1.00 94.25 172 LEU A C 1
ATOM 1354 O O . LEU A 1 172 ? 8.146 -17.949 -10.239 1.00 94.25 172 LEU A O 1
ATOM 1358 N N . SER A 1 173 ? 9.228 -19.354 -11.626 1.00 95.31 173 SER A N 1
ATOM 1359 C CA . SER A 1 173 ? 8.116 -19.529 -12.565 1.00 95.31 173 SER A CA 1
ATOM 1360 C C . SER A 1 173 ? 6.896 -20.137 -11.867 1.00 95.31 173 SER A C 1
ATOM 1362 O O . SER A 1 173 ? 5.787 -19.615 -11.985 1.00 95.31 173 SER A O 1
ATOM 1364 N N . LEU A 1 174 ? 7.112 -21.172 -11.047 1.00 96.06 174 LEU A N 1
ATOM 1365 C CA . LEU A 1 174 ? 6.063 -21.783 -10.231 1.00 96.06 174 LEU A CA 1
ATOM 1366 C C . LEU A 1 174 ? 5.488 -20.798 -9.199 1.00 96.06 174 LEU A C 1
ATOM 1368 O O . LEU A 1 174 ? 4.275 -20.743 -8.999 1.00 96.06 174 LEU A O 1
ATOM 1372 N N . SER A 1 175 ? 6.338 -19.991 -8.558 1.00 94.75 175 SER A N 1
ATOM 1373 C CA . SER A 1 175 ? 5.904 -18.965 -7.601 1.00 94.75 175 SER A CA 1
ATOM 1374 C C . SER A 1 175 ? 5.066 -17.876 -8.272 1.00 94.75 175 SER A C 1
ATOM 1376 O O . SER A 1 175 ? 4.054 -17.457 -7.713 1.00 94.75 175 SER A O 1
ATOM 1378 N N . MET A 1 176 ? 5.437 -17.455 -9.484 1.00 96.25 176 MET A N 1
ATOM 1379 C CA . MET A 1 176 ? 4.670 -16.492 -10.279 1.00 96.25 176 MET A CA 1
ATOM 1380 C C . MET A 1 176 ? 3.309 -17.050 -10.694 1.00 96.25 176 MET A C 1
ATOM 1382 O O . MET A 1 176 ? 2.309 -16.342 -10.585 1.00 96.25 176 MET A O 1
ATOM 1386 N N . GLN A 1 177 ? 3.243 -18.324 -11.090 1.00 96.88 177 GLN A N 1
ATOM 1387 C CA . GLN A 1 177 ? 1.972 -18.983 -11.390 1.00 96.88 177 GLN A CA 1
ATOM 1388 C C . GLN A 1 177 ? 1.061 -19.031 -10.155 1.00 96.88 177 GLN A C 1
ATOM 1390 O O . GLN A 1 177 ? -0.097 -18.625 -10.226 1.00 96.88 177 GLN A O 1
ATOM 1395 N N . ARG A 1 178 ? 1.589 -19.447 -8.997 1.00 97.00 178 ARG A N 1
ATOM 1396 C CA . ARG A 1 178 ? 0.826 -19.465 -7.737 1.00 97.00 178 ARG A CA 1
ATOM 1397 C C . ARG A 1 178 ? 0.353 -18.072 -7.330 1.00 97.00 178 ARG A C 1
ATOM 1399 O O . ARG A 1 178 ? -0.768 -17.908 -6.861 1.00 97.00 178 ARG A O 1
ATOM 1406 N N . LEU A 1 179 ? 1.191 -17.055 -7.514 1.00 97.06 179 LEU A N 1
ATOM 1407 C CA . LEU A 1 179 ? 0.840 -15.663 -7.244 1.00 97.06 179 LEU A CA 1
ATOM 1408 C C . LEU A 1 179 ? -0.292 -15.187 -8.166 1.00 97.06 179 LEU A C 1
ATOM 1410 O O . LEU A 1 179 ? -1.229 -14.550 -7.688 1.00 97.06 179 LEU A O 1
ATOM 1414 N N . TYR A 1 180 ? -0.264 -15.559 -9.446 1.00 97.94 180 TYR A N 1
ATOM 1415 C CA . TYR A 1 180 ? -1.368 -15.308 -10.372 1.00 97.94 180 TYR A CA 1
ATOM 1416 C C . TYR A 1 180 ? -2.666 -16.005 -9.932 1.00 97.94 180 TYR A C 1
ATOM 1418 O O . TYR A 1 180 ? -3.702 -15.349 -9.840 1.00 97.94 180 TYR A O 1
ATOM 1426 N N . GLU A 1 181 ? -2.618 -17.294 -9.587 1.00 97.31 181 GLU A N 1
ATOM 1427 C CA . GLU A 1 181 ? -3.779 -18.046 -9.085 1.00 97.31 181 GLU A CA 1
ATOM 1428 C C . GLU A 1 181 ? -4.369 -17.397 -7.821 1.00 97.31 181 GLU A C 1
ATOM 1430 O O . GLU A 1 181 ? -5.585 -17.207 -7.722 1.00 97.31 181 GLU A O 1
ATOM 1435 N N . CYS A 1 182 ? -3.514 -16.958 -6.891 1.00 97.81 182 CYS A N 1
ATOM 1436 C CA . CYS A 1 182 ? -3.918 -16.192 -5.713 1.00 97.81 182 CYS A CA 1
ATOM 1437 C C . CYS A 1 182 ? -4.608 -14.872 -6.084 1.00 97.81 182 CYS A C 1
ATOM 1439 O O . CYS A 1 182 ? -5.620 -14.527 -5.473 1.00 97.81 182 CYS A O 1
ATOM 1441 N N . PHE A 1 183 ? -4.106 -14.137 -7.082 1.00 97.88 183 PHE A N 1
ATOM 1442 C CA . PHE A 1 183 ? -4.743 -12.904 -7.550 1.00 97.88 183 PHE A CA 1
ATOM 1443 C C . PHE A 1 183 ? -6.101 -13.158 -8.200 1.00 97.88 183 PHE A C 1
ATOM 1445 O O . PHE A 1 183 ? -7.045 -12.419 -7.924 1.00 97.88 183 PHE A O 1
ATOM 1452 N N . VAL A 1 184 ? -6.230 -14.211 -9.009 1.00 98.12 184 VAL A N 1
ATOM 1453 C CA . VAL A 1 184 ? -7.509 -14.600 -9.617 1.00 98.12 184 VAL A CA 1
ATOM 1454 C C . VAL A 1 184 ? -8.519 -14.984 -8.534 1.00 98.12 184 VAL A C 1
ATOM 1456 O O . VAL A 1 184 ? -9.646 -14.483 -8.532 1.00 98.12 184 VAL A O 1
ATOM 1459 N N . ALA A 1 185 ? -8.112 -15.797 -7.557 1.00 97.94 185 ALA A N 1
ATOM 1460 C CA . ALA A 1 185 ? -8.962 -16.166 -6.429 1.00 97.94 185 ALA A CA 1
ATOM 1461 C C . ALA A 1 185 ? -9.367 -14.941 -5.590 1.00 97.94 185 ALA A C 1
ATOM 1463 O O . ALA A 1 185 ? -10.533 -14.795 -5.207 1.00 97.94 185 ALA A O 1
ATOM 1464 N N . LEU A 1 186 ? -8.427 -14.026 -5.330 1.00 97.88 186 LEU A N 1
ATOM 1465 C CA . LEU A 1 186 ? -8.694 -12.789 -4.601 1.00 97.88 186 LEU A CA 1
ATOM 1466 C C . LEU A 1 186 ? -9.656 -11.877 -5.369 1.00 97.88 186 LEU A C 1
ATOM 1468 O O . LEU A 1 186 ? -10.571 -11.328 -4.759 1.00 97.88 186 LEU A O 1
ATOM 1472 N N . ALA A 1 187 ? -9.505 -11.757 -6.690 1.00 97.62 187 ALA A N 1
ATOM 1473 C CA . ALA A 1 187 ? -10.413 -10.998 -7.544 1.00 97.62 187 ALA A CA 1
ATOM 1474 C C . ALA A 1 187 ? -11.831 -11.586 -7.519 1.00 97.62 187 ALA A C 1
ATOM 1476 O O . ALA A 1 187 ? -12.796 -10.839 -7.364 1.00 97.62 187 ALA A O 1
ATOM 1477 N N . GLY A 1 188 ? -11.966 -12.915 -7.573 1.00 98.06 188 GLY A N 1
ATOM 1478 C CA . GLY A 1 188 ? -13.257 -13.593 -7.429 1.00 98.06 188 GLY A CA 1
ATOM 1479 C C . GLY A 1 188 ? -13.924 -13.306 -6.079 1.00 98.06 188 GLY A C 1
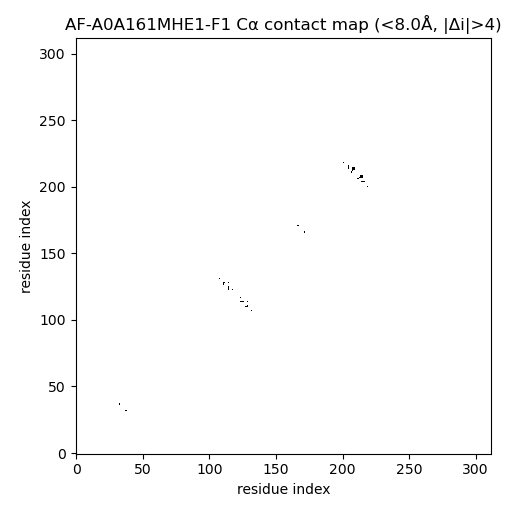ATOM 1480 O O . GLY A 1 188 ? -15.094 -12.917 -6.027 1.00 98.06 188 GLY A O 1
ATOM 1481 N N . ARG A 1 189 ? -13.170 -13.408 -4.975 1.00 97.31 189 ARG A N 1
ATOM 1482 C CA . ARG A 1 189 ? -13.665 -13.068 -3.627 1.00 97.31 189 ARG A CA 1
ATOM 1483 C C . ARG A 1 189 ? -14.044 -11.593 -3.508 1.00 97.31 189 ARG A C 1
ATOM 1485 O O . ARG A 1 189 ? -15.094 -11.276 -2.955 1.00 97.31 189 ARG A O 1
ATOM 1492 N N . TYR A 1 190 ? -13.216 -10.698 -4.040 1.00 97.25 190 TYR A N 1
ATOM 1493 C CA . TYR A 1 190 ? -13.488 -9.264 -4.053 1.00 97.25 190 TYR A CA 1
ATOM 1494 C C . TYR A 1 190 ? -14.761 -8.946 -4.840 1.00 97.25 190 TYR A C 1
ATOM 1496 O O . TYR A 1 190 ? -15.608 -8.203 -4.350 1.00 97.25 190 TYR A O 1
ATOM 1504 N N . GLN A 1 191 ? -14.943 -9.560 -6.012 1.00 97.69 191 GLN A N 1
ATOM 1505 C CA . GLN A 1 191 ? -16.135 -9.377 -6.834 1.00 97.69 191 GLN A CA 1
ATOM 1506 C C . GLN A 1 191 ? -17.396 -9.909 -6.147 1.00 97.69 191 GLN A C 1
ATOM 1508 O O . GLN A 1 191 ? -18.437 -9.256 -6.199 1.00 97.69 191 GLN A O 1
ATOM 1513 N N . SER A 1 192 ? -17.305 -11.049 -5.458 1.00 97.75 192 SER A N 1
ATOM 1514 C CA . SER A 1 192 ? -18.399 -11.586 -4.642 1.00 97.75 192 SER A CA 1
ATOM 1515 C C . SER A 1 192 ? -18.816 -10.593 -3.549 1.00 97.75 192 SER A C 1
ATOM 1517 O O . SER A 1 192 ? -19.987 -10.226 -3.454 1.00 97.75 192 SER A O 1
ATOM 1519 N N . ILE A 1 193 ? -17.853 -10.058 -2.788 1.00 97.69 193 ILE A N 1
ATOM 1520 C CA . ILE A 1 193 ? -18.122 -9.041 -1.759 1.00 97.69 193 ILE A CA 1
ATOM 1521 C C . ILE A 1 193 ? -18.705 -7.767 -2.386 1.00 97.69 193 ILE A C 1
ATOM 1523 O O . ILE A 1 193 ? -19.692 -7.232 -1.884 1.00 97.69 193 ILE A O 1
ATOM 1527 N N . HIS A 1 194 ? -18.134 -7.289 -3.492 1.00 96.94 194 HIS A N 1
ATOM 1528 C CA . HIS A 1 194 ? -18.611 -6.099 -4.191 1.00 96.94 194 HIS A CA 1
ATOM 1529 C C . HIS A 1 194 ? -20.058 -6.267 -4.681 1.00 96.94 194 HIS A C 1
ATOM 1531 O O . HIS A 1 194 ? -20.881 -5.374 -4.481 1.00 96.94 194 HIS A O 1
ATOM 1537 N N . SER A 1 195 ? -20.391 -7.423 -5.260 1.00 97.62 195 SER A N 1
ATOM 1538 C CA . SER A 1 195 ? -21.747 -7.765 -5.700 1.00 97.62 195 SER A CA 1
ATOM 1539 C C . SER A 1 195 ? -22.734 -7.826 -4.528 1.00 97.62 195 SER A C 1
ATOM 1541 O O . SER A 1 195 ? -23.823 -7.250 -4.608 1.00 97.62 195 SER A O 1
ATOM 1543 N N . ASN A 1 196 ? -22.332 -8.417 -3.400 1.00 97.69 196 ASN A N 1
ATOM 1544 C CA . ASN A 1 196 ? -23.149 -8.458 -2.184 1.00 97.69 196 ASN A CA 1
ATOM 1545 C C . ASN A 1 196 ? -23.421 -7.049 -1.637 1.00 97.69 196 ASN A C 1
ATOM 1547 O O . ASN A 1 196 ? -24.563 -6.711 -1.326 1.00 97.69 196 ASN A O 1
ATOM 1551 N N . VAL A 1 197 ? -22.395 -6.193 -1.572 1.00 96.69 197 VAL A N 1
ATOM 1552 C CA . VAL A 1 197 ? -22.540 -4.793 -1.143 1.00 96.69 197 VAL A CA 1
ATOM 1553 C C . VAL A 1 197 ? -23.426 -4.008 -2.112 1.00 96.69 197 VAL A C 1
ATOM 1555 O O . VAL A 1 197 ? -24.266 -3.229 -1.667 1.00 96.69 197 VAL A O 1
ATOM 1558 N N . ALA A 1 198 ? -23.275 -4.205 -3.422 1.00 95.94 198 ALA A N 1
ATOM 1559 C CA . ALA A 1 198 ? -24.117 -3.558 -4.427 1.00 95.94 198 ALA A CA 1
ATOM 1560 C C . ALA A 1 198 ? -25.591 -3.970 -4.280 1.00 95.94 198 ALA A C 1
ATOM 1562 O O . ALA A 1 198 ? -26.471 -3.110 -4.273 1.00 95.94 198 ALA A O 1
ATOM 1563 N N . THR A 1 199 ? -25.849 -5.261 -4.066 1.00 97.12 199 THR A N 1
ATOM 1564 C CA . THR A 1 199 ? -27.195 -5.797 -3.821 1.00 97.12 199 THR A CA 1
ATOM 1565 C C . THR A 1 199 ? -27.799 -5.222 -2.541 1.00 97.12 199 THR A C 1
ATOM 1567 O O . THR A 1 199 ? -28.954 -4.800 -2.534 1.00 97.12 199 THR A O 1
ATOM 1570 N N . LEU A 1 200 ? -27.014 -5.136 -1.462 1.00 96.31 200 LEU A N 1
ATOM 1571 C CA . LEU A 1 200 ? -27.473 -4.565 -0.196 1.00 96.31 200 LEU A CA 1
ATOM 1572 C C . LEU A 1 200 ? -27.804 -3.072 -0.327 1.00 96.31 200 LEU A C 1
ATOM 1574 O O . LEU A 1 200 ? -28.824 -2.624 0.196 1.00 96.31 200 LEU A O 1
ATOM 1578 N N . LYS A 1 201 ? -26.987 -2.312 -1.066 1.00 95.38 201 LYS A N 1
ATOM 1579 C CA . LYS A 1 201 ? -27.263 -0.902 -1.378 1.00 95.38 201 LYS A CA 1
ATOM 1580 C C . LYS A 1 201 ? -28.550 -0.747 -2.182 1.00 95.38 201 LYS A C 1
ATOM 1582 O O . LYS A 1 201 ? -29.388 0.066 -1.809 1.00 95.38 201 LYS A O 1
ATOM 1587 N N . ALA A 1 202 ? -28.734 -1.551 -3.229 1.00 94.12 202 ALA A N 1
ATOM 1588 C CA . ALA A 1 202 ? -29.949 -1.530 -4.039 1.00 94.12 202 ALA A CA 1
ATOM 1589 C C . ALA A 1 202 ? -31.193 -1.854 -3.198 1.00 94.12 202 ALA A C 1
ATOM 1591 O O . ALA A 1 202 ? -32.177 -1.122 -3.245 1.00 94.12 202 ALA A O 1
ATOM 1592 N N . ARG A 1 203 ? -31.120 -2.888 -2.348 1.00 94.94 203 ARG A N 1
ATOM 1593 C CA . ARG A 1 203 ? -32.205 -3.247 -1.423 1.00 94.94 203 ARG A CA 1
ATOM 1594 C C . ARG A 1 203 ? -32.524 -2.122 -0.438 1.00 94.94 203 ARG A C 1
ATOM 1596 O O . ARG A 1 203 ? -33.692 -1.879 -0.154 1.00 94.94 203 ARG A O 1
ATOM 1603 N N . HIS A 1 204 ? -31.506 -1.444 0.091 1.00 95.00 204 HIS A N 1
ATOM 1604 C CA . HIS A 1 204 ? -31.707 -0.314 0.994 1.00 95.00 204 HIS A CA 1
ATOM 1605 C C . HIS A 1 204 ? -32.405 0.861 0.295 1.00 95.00 204 HIS A C 1
ATOM 1607 O O . HIS A 1 204 ? -33.340 1.427 0.856 1.00 95.00 204 HIS A O 1
ATOM 1613 N N . LEU A 1 205 ? -31.991 1.203 -0.930 1.00 94.62 205 LEU A N 1
ATOM 1614 C CA . LEU A 1 205 ? -32.640 2.257 -1.718 1.00 94.62 205 LEU A CA 1
ATOM 1615 C C . LEU A 1 205 ? -34.089 1.899 -2.063 1.00 94.62 205 LEU A C 1
ATOM 1617 O O . LEU A 1 205 ? -34.965 2.752 -1.974 1.00 94.62 205 LEU A O 1
ATOM 1621 N N . GLU A 1 206 ? -34.360 0.635 -2.386 1.00 93.88 206 GLU A N 1
ATOM 1622 C CA . GLU A 1 206 ? -35.719 0.165 -2.657 1.00 93.88 206 GLU A CA 1
ATOM 1623 C C . GLU A 1 206 ? -36.618 0.275 -1.417 1.00 93.88 206 GLU A C 1
ATOM 1625 O O . GLU A 1 206 ? -37.728 0.795 -1.501 1.00 93.88 206 GLU A O 1
ATOM 1630 N N . LEU A 1 207 ? -36.127 -0.142 -0.246 1.00 94.88 207 LEU A N 1
ATOM 1631 C CA . LEU A 1 207 ? -36.866 -0.013 1.012 1.00 94.88 207 LEU A CA 1
ATOM 1632 C C . LEU A 1 207 ? -37.137 1.456 1.361 1.00 94.88 207 LEU A C 1
ATOM 1634 O O . LEU A 1 207 ? -38.239 1.798 1.782 1.00 94.88 207 LEU A O 1
ATOM 1638 N N . ARG A 1 208 ? -36.158 2.335 1.130 1.00 93.69 208 ARG A N 1
ATOM 1639 C CA . ARG A 1 208 ? -36.303 3.783 1.310 1.00 93.69 208 ARG A CA 1
ATOM 1640 C C . ARG A 1 208 ? -37.369 4.367 0.382 1.00 93.69 208 ARG A C 1
ATOM 1642 O O . ARG A 1 208 ? -38.210 5.140 0.835 1.00 93.69 208 ARG A O 1
ATOM 1649 N N . ARG A 1 209 ? -37.382 3.946 -0.884 1.00 93.81 209 ARG A N 1
ATOM 1650 C CA . ARG A 1 209 ? -38.410 4.331 -1.853 1.00 93.81 209 ARG A CA 1
ATOM 1651 C C . ARG A 1 209 ? -39.798 3.880 -1.404 1.00 93.81 209 ARG A C 1
ATOM 1653 O O . ARG A 1 209 ? -40.731 4.665 -1.463 1.00 93.81 209 ARG A O 1
ATOM 1660 N N . GLN A 1 210 ? -39.932 2.643 -0.932 1.00 93.56 210 GLN A N 1
ATOM 1661 C CA . GLN A 1 210 ? -41.225 2.078 -0.539 1.00 93.56 210 GLN A CA 1
ATOM 1662 C C . GLN A 1 210 ? -41.769 2.656 0.775 1.00 93.56 210 GLN A C 1
ATOM 1664 O O . GLN A 1 210 ? -42.967 2.891 0.883 1.00 93.56 210 GLN A O 1
ATOM 1669 N N . GLN A 1 211 ? -40.913 2.870 1.780 1.00 93.44 211 GLN A N 1
ATOM 1670 C CA . GLN A 1 211 ? -41.349 3.291 3.118 1.00 93.44 211 GLN A CA 1
ATOM 1671 C C . GLN A 1 211 ? -41.368 4.808 3.309 1.00 93.44 211 GLN A C 1
ATOM 1673 O O . GLN A 1 211 ? -42.192 5.316 4.063 1.00 93.44 211 GLN A O 1
ATOM 1678 N N . LEU A 1 212 ? -40.452 5.530 2.659 1.00 90.44 212 LEU A N 1
ATOM 1679 C CA . LEU A 1 212 ? -40.259 6.969 2.859 1.00 90.44 212 LEU A CA 1
ATOM 1680 C C . LEU A 1 212 ? -40.573 7.790 1.600 1.00 90.44 212 LEU A C 1
ATOM 1682 O O . LEU A 1 212 ? -40.478 9.012 1.655 1.00 90.44 212 LEU A O 1
ATOM 1686 N N . ASN A 1 213 ? -40.926 7.149 0.472 1.00 89.88 213 ASN A N 1
ATOM 1687 C CA . ASN A 1 213 ? -41.077 7.792 -0.845 1.00 89.88 213 ASN A CA 1
ATOM 1688 C C . ASN A 1 213 ? -39.866 8.660 -1.239 1.00 89.88 213 ASN A C 1
ATOM 1690 O O . ASN A 1 213 ? -39.987 9.611 -2.009 1.00 89.88 213 ASN A O 1
ATOM 1694 N N . ASP A 1 214 ? -38.686 8.332 -0.707 1.00 90.25 214 ASP A N 1
ATOM 1695 C CA . ASP A 1 214 ? -37.449 9.067 -0.944 1.00 90.25 214 ASP A CA 1
ATOM 1696 C C . ASP A 1 214 ? -36.599 8.315 -1.975 1.00 90.25 214 ASP A C 1
ATOM 1698 O O . ASP A 1 214 ? -36.148 7.191 -1.745 1.00 90.25 214 ASP A O 1
ATOM 1702 N N . PHE A 1 215 ? -36.398 8.957 -3.127 1.00 87.56 215 PHE A N 1
ATOM 1703 C CA . PHE A 1 215 ? -35.675 8.428 -4.287 1.00 87.56 215 PHE A CA 1
ATOM 1704 C C . PHE A 1 215 ? -34.198 8.859 -4.316 1.00 87.56 215 PHE A C 1
ATOM 1706 O O . PHE A 1 215 ? -33.501 8.635 -5.307 1.00 87.56 215 PHE A O 1
ATOM 1713 N N . THR A 1 216 ? -33.705 9.498 -3.253 1.00 87.81 216 THR A N 1
ATOM 1714 C CA . THR A 1 216 ? -32.327 9.991 -3.184 1.00 87.81 216 THR A CA 1
ATOM 1715 C C . THR A 1 216 ? -31.335 8.843 -3.001 1.00 87.81 216 THR A C 1
ATOM 1717 O O . THR A 1 216 ? -31.395 8.093 -2.025 1.00 87.81 216 THR A O 1
ATOM 1720 N N . ASP A 1 217 ? -30.351 8.744 -3.898 1.00 86.38 217 ASP A N 1
ATOM 1721 C CA . ASP A 1 217 ? -29.248 7.793 -3.756 1.00 86.38 217 ASP A CA 1
ATOM 1722 C C . ASP A 1 217 ? -28.179 8.321 -2.787 1.00 86.38 217 ASP A C 1
ATOM 1724 O O . ASP A 1 217 ? -27.288 9.096 -3.143 1.00 86.38 217 ASP A O 1
ATOM 1728 N N . ILE A 1 218 ? -28.257 7.871 -1.536 1.00 88.44 218 ILE A N 1
ATOM 1729 C CA . ILE A 1 218 ? -27.304 8.227 -0.477 1.00 88.44 218 ILE A CA 1
ATOM 1730 C C . ILE A 1 218 ? -25.914 7.597 -0.645 1.00 88.44 218 ILE A C 1
ATOM 1732 O O . ILE A 1 218 ? -24.971 8.011 0.030 1.00 88.44 218 ILE A O 1
ATOM 1736 N N . PHE A 1 219 ? -25.766 6.585 -1.505 1.00 88.88 219 PHE A N 1
ATOM 1737 C CA . PHE A 1 219 ? -24.506 5.860 -1.682 1.00 88.88 219 PHE A CA 1
ATOM 1738 C C . PHE A 1 219 ? -23.655 6.417 -2.818 1.00 88.88 219 PHE A C 1
ATOM 1740 O O . PHE A 1 219 ? -22.484 6.035 -2.950 1.00 88.88 219 PHE A O 1
ATOM 1747 N N . GLN A 1 220 ? -24.205 7.324 -3.623 1.00 84.94 220 GLN A N 1
ATOM 1748 C CA . GLN A 1 220 ? -23.420 8.055 -4.599 1.00 84.94 220 GLN A CA 1
ATOM 1749 C C . GLN A 1 220 ? -22.393 8.922 -3.882 1.00 84.94 220 GLN A C 1
ATOM 1751 O O . GLN A 1 220 ? -22.700 9.869 -3.156 1.00 84.94 220 GLN A O 1
ATOM 1756 N N . ARG A 1 221 ? -21.119 8.598 -4.109 1.00 74.44 221 ARG A N 1
ATOM 1757 C CA . ARG A 1 221 ? -20.012 9.435 -3.663 1.00 74.44 221 ARG A CA 1
ATOM 1758 C C . ARG A 1 221 ? -20.136 10.757 -4.413 1.00 74.44 221 ARG A C 1
ATOM 1760 O O . ARG A 1 221 ? -19.810 10.808 -5.598 1.00 74.44 221 ARG A O 1
ATOM 1767 N N . LYS A 1 222 ? -20.597 11.814 -3.730 1.00 66.81 222 LYS A N 1
ATOM 1768 C CA . LYS A 1 222 ? -20.557 13.184 -4.254 1.00 66.81 222 LYS A CA 1
ATOM 1769 C C . LYS A 1 222 ? -19.130 13.426 -4.733 1.00 66.81 222 LYS A C 1
ATOM 1771 O O . LYS A 1 222 ? -18.210 13.524 -3.918 1.00 66.81 222 LYS A O 1
ATOM 1776 N N . LYS A 1 223 ? -18.919 13.453 -6.052 1.00 54.94 223 LYS A N 1
ATOM 1777 C CA . LYS A 1 223 ? -17.672 13.965 -6.610 1.00 54.94 223 LYS A CA 1
ATOM 1778 C C . LYS A 1 223 ? -17.615 15.395 -6.100 1.00 54.94 223 LYS A C 1
ATOM 1780 O O . LYS A 1 223 ? -18.425 16.219 -6.506 1.00 54.94 223 LYS A O 1
ATOM 1785 N N . GLN A 1 224 ? -16.732 15.648 -5.141 1.00 47.12 224 GLN A N 1
ATOM 1786 C CA . GLN A 1 224 ? -16.358 16.993 -4.741 1.00 47.12 224 GLN A CA 1
ATOM 1787 C C . GLN A 1 224 ? -15.768 17.633 -5.995 1.00 47.12 224 GLN A C 1
ATOM 1789 O O . GLN A 1 224 ? -14.573 17.511 -6.265 1.00 47.12 224 GLN A O 1
ATOM 1794 N N . VAL A 1 225 ? -16.629 18.231 -6.818 1.00 45.78 225 VAL A N 1
ATOM 1795 C CA . VAL A 1 225 ? -16.217 19.176 -7.836 1.00 45.78 225 VAL A CA 1
ATOM 1796 C C . VAL A 1 225 ? -15.667 20.333 -7.023 1.00 45.78 225 VAL A C 1
ATOM 1798 O O . VAL A 1 225 ? -16.405 21.173 -6.519 1.00 45.78 225 VAL A O 1
ATOM 1801 N N . LYS A 1 226 ? -14.354 20.308 -6.791 1.00 49.34 226 LYS A N 1
ATOM 1802 C CA . LYS A 1 226 ? -13.624 21.448 -6.257 1.00 49.34 226 LYS A CA 1
ATOM 1803 C C . LYS A 1 226 ? -13.651 22.516 -7.343 1.00 49.34 226 LYS A C 1
ATOM 1805 O O . LYS A 1 226 ? -12.672 22.685 -8.065 1.00 49.34 226 LYS A O 1
ATOM 1810 N N . ASN A 1 227 ? -14.781 23.203 -7.478 1.00 42.22 227 ASN A N 1
ATOM 1811 C CA . ASN A 1 227 ? -14.832 24.487 -8.146 1.00 42.22 227 ASN A CA 1
ATOM 1812 C C . ASN A 1 227 ? -13.946 25.408 -7.311 1.00 42.22 227 ASN A C 1
ATOM 1814 O O . ASN A 1 227 ? -14.348 25.914 -6.267 1.00 42.22 227 ASN A O 1
ATOM 1818 N N . LYS A 1 228 ? -12.686 25.544 -7.726 1.00 48.75 228 LYS A N 1
ATOM 1819 C CA . LYS A 1 228 ? -11.813 26.626 -7.287 1.00 48.75 228 LYS A CA 1
ATOM 1820 C C . LYS A 1 228 ? -12.356 27.919 -7.899 1.00 48.75 228 LYS A C 1
ATOM 1822 O O . LYS A 1 228 ? -11.793 28.421 -8.862 1.00 48.75 228 LYS A O 1
ATOM 1827 N N . THR A 1 229 ? -13.434 28.440 -7.332 1.00 43.22 229 THR A N 1
ATOM 1828 C CA . THR A 1 229 ? -13.772 29.855 -7.450 1.00 43.22 229 THR A CA 1
ATOM 1829 C C . THR A 1 229 ? -13.737 30.391 -6.037 1.00 43.22 229 THR A C 1
ATOM 1831 O O . THR A 1 229 ? -14.633 30.180 -5.228 1.00 43.22 229 THR A O 1
ATOM 1834 N N . GLN A 1 230 ? -12.583 30.952 -5.714 1.00 49.28 230 GLN A N 1
ATOM 1835 C CA . GLN A 1 230 ? -12.287 31.599 -4.456 1.00 49.28 230 GLN A CA 1
ATOM 1836 C C . GLN A 1 230 ? -13.017 32.946 -4.460 1.00 49.28 230 GLN A C 1
ATOM 1838 O O . GLN A 1 230 ? -12.448 33.952 -4.863 1.00 49.28 230 GLN A O 1
ATOM 1843 N N . GLU A 1 231 ? -14.285 32.952 -4.058 1.00 39.69 231 GLU A N 1
ATOM 1844 C CA . GLU A 1 231 ? -14.977 34.170 -3.642 1.00 39.69 231 GLU A CA 1
ATOM 1845 C C . GLU A 1 231 ? -14.962 34.210 -2.115 1.00 39.69 231 GLU A C 1
ATOM 1847 O O . GLU A 1 231 ? -15.574 33.392 -1.429 1.00 39.69 231 GLU A O 1
ATOM 1852 N N . ILE A 1 232 ? -14.167 35.132 -1.580 1.00 45.34 232 ILE A N 1
ATOM 1853 C CA . ILE A 1 232 ? -14.105 35.430 -0.154 1.00 45.34 232 ILE A CA 1
ATOM 1854 C C . ILE A 1 232 ? -15.339 36.281 0.153 1.00 45.34 232 ILE A C 1
ATOM 1856 O O . ILE A 1 232 ? -15.318 37.494 -0.036 1.00 45.34 232 ILE A O 1
ATOM 1860 N N . ALA A 1 233 ? -16.414 35.649 0.614 1.00 44.16 233 ALA A N 1
ATOM 1861 C CA . ALA A 1 233 ? -17.477 36.352 1.321 1.00 44.16 233 ALA A CA 1
ATOM 1862 C C . ALA A 1 233 ? -17.099 36.433 2.815 1.00 44.16 233 ALA A C 1
ATOM 1864 O O . ALA A 1 233 ? -16.745 35.406 3.402 1.00 44.16 233 ALA A O 1
ATOM 1865 N N . PRO A 1 234 ? -17.133 37.618 3.452 1.00 46.16 234 PRO A N 1
ATOM 1866 C CA . PRO A 1 234 ? -16.845 37.748 4.873 1.00 46.16 234 PRO A CA 1
ATOM 1867 C C . PRO A 1 234 ? -18.075 37.312 5.678 1.00 46.16 234 PRO A C 1
ATOM 1869 O O . PRO A 1 234 ? -19.038 38.065 5.828 1.00 46.16 234 PRO A O 1
ATOM 1872 N N . GLU A 1 235 ? -18.055 36.087 6.197 1.00 45.97 235 GLU A N 1
ATOM 1873 C CA . GLU A 1 235 ? -19.047 35.634 7.169 1.00 45.97 235 GLU A CA 1
ATOM 1874 C C . GLU A 1 235 ? -18.726 36.249 8.539 1.00 45.97 235 GLU A C 1
ATOM 1876 O O . GLU A 1 235 ? -17.635 36.094 9.089 1.00 45.97 235 GLU A O 1
ATOM 1881 N N . LYS A 1 236 ? -19.680 37.034 9.046 1.00 48.56 236 LYS A N 1
ATOM 1882 C CA . LYS A 1 236 ? -19.615 37.761 10.314 1.00 48.56 236 LYS A CA 1
ATOM 1883 C C . LYS A 1 236 ? -19.419 36.799 11.490 1.00 48.56 236 LYS A C 1
ATOM 1885 O O . LYS A 1 236 ? -20.367 36.181 11.957 1.00 48.56 236 LYS A O 1
ATOM 1890 N N . GLY A 1 237 ? -18.209 36.780 12.032 1.00 57.47 237 GLY A N 1
ATOM 1891 C CA . GLY A 1 237 ? -17.890 36.255 13.356 1.00 57.47 237 GLY A CA 1
ATOM 1892 C C . GLY A 1 237 ? -16.484 36.708 13.756 1.00 57.47 237 GLY A C 1
ATOM 1893 O O . GLY A 1 237 ? -15.615 36.793 12.886 1.00 57.47 237 GLY A O 1
ATOM 1894 N N . PRO A 1 238 ? -16.218 37.056 15.027 1.00 46.66 238 PRO A N 1
ATOM 1895 C CA . PRO A 1 238 ? -14.887 37.480 15.441 1.00 46.66 238 PRO A CA 1
ATOM 1896 C C . PRO A 1 238 ? -13.963 36.257 15.496 1.00 46.66 238 PRO A C 1
ATOM 1898 O O . PRO A 1 238 ? -13.838 35.595 16.521 1.00 46.66 238 PRO A O 1
ATOM 1901 N N . THR A 1 239 ? -13.313 35.925 14.382 1.00 57.50 239 THR A N 1
ATOM 1902 C CA . THR A 1 239 ? -12.207 34.960 14.374 1.00 57.50 239 THR A CA 1
ATOM 1903 C C . THR A 1 239 ? -10.911 35.666 14.797 1.00 57.50 239 THR A C 1
ATOM 1905 O O . THR A 1 239 ? -10.480 36.584 14.095 1.00 57.50 239 THR A O 1
ATOM 1908 N N . PRO A 1 240 ? -10.244 35.245 1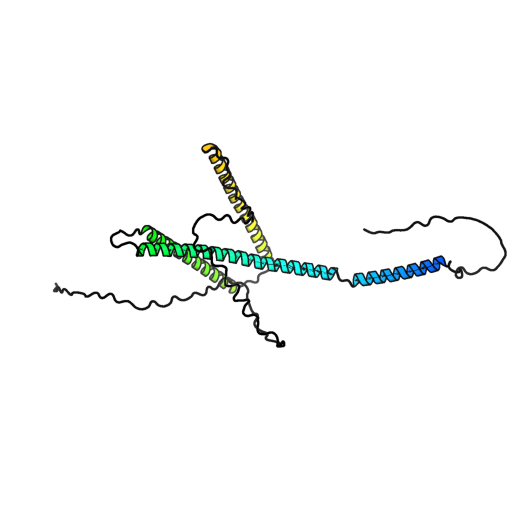5.890 1.00 53.97 240 PRO A N 1
ATOM 1909 C CA . PRO A 1 240 ? -9.151 35.990 16.531 1.00 53.97 240 PRO A CA 1
ATOM 1910 C C . PRO A 1 240 ? -7.793 35.909 15.806 1.00 53.97 240 PRO A C 1
ATOM 1912 O O . PRO A 1 240 ? -6.778 36.338 16.347 1.00 53.97 240 PRO A O 1
ATOM 1915 N N . PHE A 1 241 ? -7.742 35.378 14.579 1.00 58.44 241 PHE A N 1
ATOM 1916 C CA . PHE A 1 241 ? -6.480 35.110 13.872 1.00 58.44 241 PHE A CA 1
ATOM 1917 C C . PHE A 1 241 ? -6.353 35.754 12.483 1.00 58.44 241 PHE A C 1
ATOM 1919 O O . PHE A 1 241 ? -5.395 35.468 11.761 1.00 58.44 241 PHE A O 1
ATOM 1926 N N . VAL A 1 242 ? -7.246 36.672 12.102 1.00 54.53 242 VAL A N 1
ATOM 1927 C CA . VAL A 1 242 ? -7.121 37.417 10.835 1.00 54.53 242 VAL A CA 1
ATOM 1928 C C . VAL A 1 242 ? -6.134 38.576 11.018 1.00 54.53 242 VAL A C 1
ATOM 1930 O O . VAL A 1 242 ? -6.520 39.717 11.235 1.00 54.53 242 VAL A O 1
ATOM 1933 N N . GLY A 1 243 ? -4.834 38.276 10.983 1.00 51.91 243 GLY A N 1
ATOM 1934 C CA . GLY A 1 243 ? -3.792 39.303 11.118 1.00 51.91 243 GLY A CA 1
ATOM 1935 C C . GLY A 1 243 ? -2.347 38.821 11.008 1.00 51.91 243 GLY A C 1
ATOM 1936 O O . GLY A 1 243 ? -1.466 39.615 10.690 1.00 51.91 243 GLY A O 1
ATOM 1937 N N . HIS A 1 244 ? -2.072 37.526 11.174 1.00 50.41 244 HIS A N 1
ATOM 1938 C CA . HIS A 1 244 ? -0.701 37.018 11.075 1.00 50.41 244 HIS A CA 1
ATOM 1939 C C . HIS A 1 244 ? -0.353 36.680 9.625 1.00 50.41 244 HIS A C 1
ATOM 1941 O O . HIS A 1 244 ? -0.313 35.525 9.202 1.00 50.41 244 HIS A O 1
ATOM 1947 N N . ARG A 1 245 ? -0.104 37.733 8.839 1.00 50.00 245 ARG A N 1
ATOM 1948 C CA . ARG A 1 245 ? 0.611 37.618 7.568 1.00 50.00 245 ARG A CA 1
ATOM 1949 C C . ARG A 1 245 ? 1.981 36.996 7.856 1.00 50.00 245 ARG A C 1
ATOM 1951 O O . ARG A 1 245 ? 2.694 37.408 8.760 1.00 50.00 245 ARG A O 1
ATOM 1958 N N . ASN A 1 246 ? 2.299 35.960 7.095 1.00 47.81 246 ASN A N 1
ATOM 1959 C CA . ASN A 1 246 ? 3.431 35.060 7.278 1.00 47.81 246 ASN A CA 1
ATOM 1960 C C . ASN A 1 246 ? 4.781 35.823 7.297 1.00 47.81 246 ASN A C 1
ATOM 1962 O O . ASN A 1 246 ? 5.273 36.235 6.248 1.00 47.81 246 ASN A O 1
ATOM 1966 N N . TYR A 1 247 ? 5.383 36.035 8.475 1.00 50.44 247 TYR A N 1
ATOM 1967 C CA . TYR A 1 247 ? 6.660 36.760 8.621 1.00 50.44 247 TYR A CA 1
ATOM 1968 C C . TYR A 1 247 ? 7.894 35.921 8.241 1.00 50.44 247 TYR A C 1
ATOM 1970 O O . TYR A 1 247 ? 8.985 36.463 8.070 1.00 50.44 247 TYR A O 1
ATOM 1978 N N . HIS A 1 248 ? 7.743 34.611 8.029 1.00 48.31 248 HIS A N 1
ATOM 1979 C CA . HIS A 1 248 ? 8.876 33.712 7.781 1.00 48.31 248 HIS A CA 1
ATOM 1980 C C . HIS A 1 248 ? 9.504 33.839 6.381 1.00 48.31 248 HIS A C 1
ATOM 1982 O O . HIS A 1 248 ? 10.634 33.403 6.179 1.00 48.31 248 HIS A O 1
ATOM 1988 N N . THR A 1 249 ? 8.831 34.471 5.413 1.00 50.22 249 THR A N 1
ATOM 1989 C CA . THR A 1 249 ? 9.384 34.671 4.059 1.00 50.22 249 THR A CA 1
ATOM 1990 C C . THR A 1 249 ? 10.245 35.928 3.912 1.00 50.22 249 THR A C 1
ATOM 1992 O O . THR A 1 249 ? 10.965 36.044 2.925 1.00 50.22 249 THR A O 1
ATOM 1995 N N . VAL A 1 250 ? 10.222 36.861 4.873 1.00 50.06 250 VAL A N 1
ATOM 1996 C CA . VAL A 1 250 ? 11.006 38.113 4.785 1.00 50.06 250 VAL A CA 1
ATOM 1997 C C . VAL A 1 250 ? 12.422 37.940 5.358 1.00 50.06 250 VAL A C 1
ATOM 1999 O O . VAL A 1 250 ? 13.376 38.514 4.836 1.00 50.06 250 VAL A O 1
ATOM 2002 N N . SER A 1 251 ? 12.606 37.066 6.352 1.00 50.75 251 SER A N 1
ATOM 2003 C CA . SER A 1 251 ? 13.906 36.842 7.010 1.00 50.75 251 SER A CA 1
ATOM 2004 C C . SER A 1 251 ? 14.942 36.110 6.142 1.00 50.75 251 SER A C 1
ATOM 2006 O O . SER A 1 251 ? 16.135 36.228 6.400 1.00 50.75 251 SER A O 1
ATOM 2008 N N . MET A 1 252 ? 14.514 35.395 5.094 1.00 53.53 252 MET A N 1
ATOM 2009 C CA . MET A 1 252 ? 15.414 34.693 4.158 1.00 53.53 252 MET A CA 1
ATOM 2010 C C . MET A 1 252 ? 15.864 35.567 2.972 1.00 53.53 252 MET A C 1
ATOM 2012 O O . MET A 1 252 ? 16.769 35.185 2.235 1.00 53.53 252 MET A O 1
ATOM 2016 N N . ILE A 1 253 ? 15.250 36.740 2.775 1.00 51.41 253 ILE A N 1
ATOM 2017 C CA . ILE A 1 253 ? 15.618 37.694 1.713 1.00 51.41 253 ILE A CA 1
ATOM 2018 C C . ILE A 1 253 ? 16.592 38.765 2.233 1.00 51.41 253 ILE A C 1
ATOM 2020 O O . ILE A 1 253 ? 17.444 39.235 1.481 1.00 51.41 253 ILE A O 1
ATOM 2024 N N . ALA A 1 254 ? 16.534 39.104 3.525 1.00 50.75 254 ALA A N 1
ATOM 2025 C CA . ALA A 1 254 ? 17.362 40.153 4.128 1.00 50.75 254 ALA A CA 1
ATOM 2026 C C . ALA A 1 254 ? 18.843 39.769 4.355 1.00 50.75 254 ALA A C 1
ATOM 2028 O O . ALA A 1 254 ? 19.662 40.639 4.637 1.00 50.75 254 ALA A O 1
ATOM 2029 N N . SER A 1 255 ? 19.220 38.497 4.203 1.00 47.44 255 SER A N 1
ATOM 2030 C CA . SER A 1 255 ? 20.594 38.007 4.412 1.00 47.44 255 SER A CA 1
ATOM 2031 C C . SER A 1 255 ? 21.385 37.764 3.117 1.00 47.44 255 SER A C 1
ATOM 2033 O O . SER A 1 255 ? 22.502 37.257 3.169 1.00 47.44 255 SER A O 1
ATOM 2035 N N . ARG A 1 256 ? 20.868 38.170 1.943 1.00 44.84 256 ARG A N 1
ATOM 2036 C CA . ARG A 1 256 ? 21.521 37.937 0.634 1.00 44.84 256 ARG A CA 1
ATOM 2037 C C . ARG A 1 256 ? 22.255 39.150 0.040 1.00 44.84 256 ARG A C 1
ATOM 2039 O O . ARG A 1 256 ? 22.653 39.117 -1.121 1.00 44.84 256 ARG A O 1
ATOM 2046 N N . SER A 1 257 ? 22.490 40.206 0.817 1.00 44.50 257 SER A N 1
ATOM 2047 C CA . SER A 1 257 ? 23.260 41.381 0.385 1.00 44.50 257 SER A CA 1
ATOM 2048 C C . SER A 1 257 ? 24.510 41.576 1.243 1.00 44.50 257 SER A C 1
ATOM 2050 O O . SER A 1 257 ? 24.559 42.500 2.048 1.00 44.50 257 SER A O 1
ATOM 2052 N N . LYS A 1 258 ? 25.490 40.674 1.107 1.00 46.19 258 LYS A N 1
ATOM 2053 C CA . LYS A 1 258 ? 26.936 40.884 1.349 1.00 46.19 258 LYS A CA 1
ATOM 2054 C C . LYS A 1 258 ? 27.656 39.540 1.219 1.00 46.19 258 LYS A C 1
ATOM 2056 O O . LYS A 1 258 ? 27.842 38.849 2.207 1.00 46.19 258 LYS A O 1
ATOM 2061 N N . GLN A 1 259 ? 28.001 39.179 -0.015 1.00 38.75 259 GLN A N 1
ATOM 2062 C CA . GLN A 1 259 ? 29.189 38.407 -0.421 1.00 38.75 259 GLN A CA 1
ATOM 2063 C C . GLN A 1 259 ? 28.969 37.935 -1.859 1.00 38.75 259 GLN A C 1
ATOM 2065 O O . GLN A 1 259 ? 28.513 36.829 -2.132 1.00 38.75 259 GLN A O 1
ATOM 2070 N N . ALA A 1 260 ? 29.260 38.838 -2.792 1.00 33.50 260 ALA A N 1
ATOM 2071 C CA . ALA A 1 260 ? 29.691 38.441 -4.118 1.00 33.50 260 ALA A CA 1
ATOM 2072 C C . ALA A 1 260 ? 31.214 38.250 -4.073 1.00 33.50 260 ALA A C 1
ATOM 2074 O O . ALA A 1 260 ? 31.913 39.041 -3.443 1.00 33.50 260 ALA A O 1
ATOM 2075 N N . ASN A 1 261 ? 31.669 37.227 -4.793 1.00 31.89 261 ASN A N 1
ATOM 2076 C CA . ASN A 1 261 ? 33.046 36.865 -5.122 1.00 31.89 261 ASN A CA 1
ATOM 2077 C C . ASN A 1 261 ? 33.889 36.268 -3.989 1.00 31.89 261 ASN A C 1
ATOM 2079 O O . ASN A 1 261 ? 34.488 36.977 -3.186 1.00 31.89 261 ASN A O 1
ATOM 2083 N N . SER A 1 262 ? 34.099 34.950 -4.042 1.00 32.12 262 SER A N 1
ATOM 2084 C CA . SER A 1 262 ? 35.325 34.420 -4.659 1.00 32.12 262 SER A CA 1
ATOM 2085 C C . SER A 1 262 ? 35.427 32.878 -4.580 1.00 32.12 262 SER A C 1
ATOM 2087 O O . SER A 1 262 ? 34.945 32.261 -3.638 1.00 32.12 262 SER A O 1
ATOM 2089 N N . PHE A 1 263 ? 36.061 32.299 -5.608 1.00 27.98 263 PHE A N 1
ATOM 2090 C CA . PHE A 1 263 ? 36.677 30.960 -5.698 1.00 27.98 263 PHE A CA 1
ATOM 2091 C C . PHE A 1 263 ? 35.806 29.679 -5.765 1.00 27.98 263 PHE A C 1
ATOM 2093 O O . PHE A 1 263 ? 35.336 29.139 -4.773 1.00 27.98 263 PHE A O 1
ATOM 2100 N N . LEU A 1 264 ? 35.747 29.098 -6.972 1.00 34.84 264 LEU A N 1
ATOM 2101 C CA . LEU A 1 264 ? 36.122 27.685 -7.199 1.00 34.84 264 LEU A CA 1
ATOM 2102 C C . LEU A 1 264 ? 37.664 27.647 -7.359 1.00 34.84 264 LEU A C 1
ATOM 2104 O O . LEU A 1 264 ? 38.181 28.670 -7.824 1.00 34.84 264 LEU A O 1
ATOM 2108 N N . PRO A 1 265 ? 38.415 26.553 -7.064 1.00 47.72 265 PRO A N 1
ATOM 2109 C CA . PRO A 1 265 ? 38.051 25.153 -7.348 1.00 47.72 265 PRO A CA 1
ATOM 2110 C C . PRO A 1 265 ? 38.587 24.061 -6.366 1.00 47.72 265 PRO A C 1
ATOM 2112 O O . PRO A 1 265 ? 39.317 24.342 -5.426 1.00 47.72 265 PRO A O 1
ATOM 2115 N N . HIS A 1 266 ? 38.290 22.794 -6.710 1.00 31.03 266 HIS A N 1
ATOM 2116 C CA . HIS A 1 266 ? 39.087 21.572 -6.458 1.00 31.03 266 HIS A CA 1
ATOM 2117 C C . HIS A 1 266 ? 38.999 20.872 -5.078 1.00 31.03 266 HIS A C 1
ATOM 2119 O O . HIS A 1 266 ? 39.571 21.342 -4.106 1.00 31.03 266 HIS A O 1
ATOM 2125 N N . LEU A 1 267 ? 38.419 19.658 -5.025 1.00 29.53 267 LEU A N 1
ATOM 2126 C CA . LEU A 1 267 ? 39.222 18.439 -4.837 1.00 29.53 267 LEU A CA 1
ATOM 2127 C C . LEU A 1 267 ? 38.452 17.144 -5.139 1.00 29.53 267 LEU A C 1
ATOM 2129 O O . LEU A 1 267 ? 37.276 16.962 -4.835 1.00 29.53 267 LEU A O 1
ATOM 2133 N N . GLN A 1 268 ? 39.220 16.259 -5.750 1.00 32.09 268 GLN A N 1
ATOM 2134 C CA . GLN A 1 268 ? 39.009 14.860 -6.052 1.00 32.09 268 GLN A CA 1
ATOM 2135 C C . GLN A 1 268 ? 38.939 13.989 -4.775 1.00 32.09 268 GLN A C 1
ATOM 2137 O O . GLN A 1 268 ? 39.609 14.274 -3.793 1.00 32.09 268 GLN A O 1
ATOM 2142 N N . GLN A 1 269 ? 38.237 12.855 -4.889 1.00 33.28 269 GLN A N 1
ATOM 2143 C CA . GLN A 1 269 ? 38.485 11.577 -4.197 1.00 33.28 269 GLN A CA 1
ATOM 2144 C C . GLN A 1 269 ? 38.219 11.479 -2.686 1.00 33.28 269 GLN A C 1
ATOM 2146 O O . GLN A 1 269 ? 39.071 11.790 -1.873 1.00 33.28 269 GLN A O 1
ATOM 2151 N N . HIS A 1 270 ? 37.116 10.810 -2.335 1.00 33.03 270 HIS A N 1
ATOM 2152 C CA . HIS A 1 270 ? 37.168 9.652 -1.435 1.00 33.03 270 HIS A CA 1
ATOM 2153 C C . HIS A 1 270 ? 36.164 8.590 -1.919 1.00 33.03 270 HIS A C 1
ATOM 2155 O O . HIS A 1 270 ? 34.958 8.818 -1.975 1.00 33.03 270 HIS A O 1
ATOM 2161 N N . GLN A 1 271 ? 36.706 7.445 -2.343 1.00 33.03 271 GLN A N 1
ATOM 2162 C CA . GLN A 1 271 ? 35.997 6.174 -2.509 1.00 33.03 271 GLN A CA 1
ATOM 2163 C C . GLN A 1 271 ? 35.788 5.504 -1.138 1.00 33.03 271 GLN A C 1
ATOM 2165 O O . GLN A 1 271 ? 36.576 5.735 -0.223 1.00 33.03 271 GLN A O 1
ATOM 2170 N N . ALA A 1 272 ? 34.800 4.596 -1.100 1.00 27.59 272 ALA A N 1
ATOM 2171 C CA . ALA A 1 272 ? 34.360 3.707 -0.010 1.00 27.59 272 ALA A CA 1
ATOM 2172 C C . ALA A 1 272 ? 33.533 4.418 1.084 1.00 27.59 272 ALA A C 1
ATOM 2174 O O . ALA A 1 272 ? 33.989 5.370 1.693 1.00 27.59 272 ALA A O 1
ATOM 2175 N N . LEU A 1 273 ? 32.279 4.055 1.379 1.00 32.62 273 LEU A N 1
ATOM 2176 C CA . LEU A 1 273 ? 31.669 2.726 1.460 1.00 32.62 273 LEU A CA 1
ATOM 2177 C C . LEU A 1 273 ? 30.240 2.753 0.882 1.00 32.62 273 LEU A C 1
ATOM 2179 O O . LEU A 1 273 ? 29.344 3.386 1.433 1.00 32.62 273 LEU A O 1
ATOM 2183 N N . THR A 1 274 ? 30.013 2.027 -0.210 1.00 39.19 274 THR A N 1
ATOM 2184 C CA . THR A 1 274 ? 28.672 1.627 -0.660 1.00 39.19 274 THR A CA 1
ATOM 2185 C C . THR A 1 274 ? 28.613 0.117 -0.479 1.00 39.19 274 THR A C 1
ATOM 2187 O O . THR A 1 274 ? 29.176 -0.629 -1.280 1.00 39.19 274 THR A O 1
ATOM 2190 N N . ALA A 1 275 ? 27.988 -0.326 0.607 1.00 32.53 275 ALA A N 1
ATOM 2191 C CA . ALA A 1 275 ? 27.636 -1.718 0.828 1.00 32.53 275 ALA A CA 1
ATOM 2192 C C . ALA A 1 275 ? 26.280 -1.770 1.546 1.00 32.53 275 ALA A C 1
ATOM 2194 O O . ALA A 1 275 ? 26.167 -1.365 2.696 1.00 32.53 275 ALA A O 1
ATOM 2195 N N . GLY A 1 276 ? 25.265 -2.260 0.829 1.00 31.80 276 GLY A N 1
ATOM 2196 C CA . GLY A 1 276 ? 24.082 -2.907 1.401 1.00 31.80 276 GLY A CA 1
ATOM 2197 C C . GLY A 1 276 ? 22.978 -2.014 1.971 1.00 31.80 276 GLY A C 1
ATOM 2198 O O . GLY A 1 276 ? 22.879 -1.851 3.178 1.00 31.80 276 GLY A O 1
ATOM 2199 N N . LEU A 1 277 ? 22.039 -1.574 1.126 1.00 33.59 277 LEU A N 1
ATOM 2200 C CA . LEU A 1 277 ? 20.657 -1.323 1.560 1.00 33.59 277 LEU A CA 1
ATOM 2201 C C . LEU A 1 277 ? 19.694 -2.092 0.657 1.00 33.59 277 LEU A C 1
ATOM 2203 O O . LEU A 1 277 ? 18.998 -1.544 -0.195 1.00 33.59 277 LEU A O 1
ATOM 2207 N N . THR A 1 278 ? 19.680 -3.406 0.857 1.00 35.94 278 THR A N 1
ATOM 2208 C CA . THR A 1 278 ? 18.579 -4.282 0.466 1.00 35.94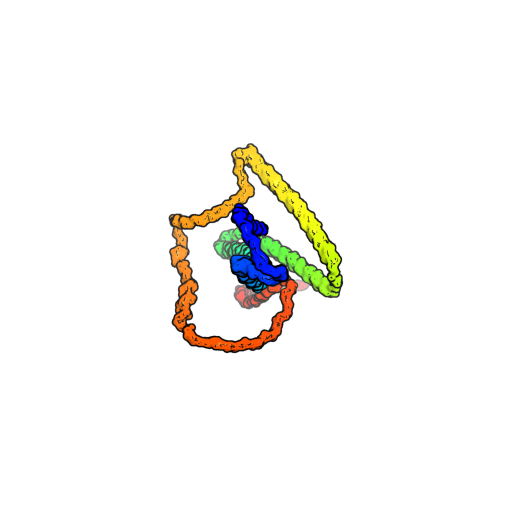 278 THR A CA 1
ATOM 2209 C C . THR A 1 278 ? 17.737 -4.569 1.705 1.00 35.94 278 THR A C 1
ATOM 2211 O O . THR A 1 278 ? 18.254 -5.107 2.675 1.00 35.94 278 THR A O 1
ATOM 2214 N N . GLY A 1 279 ? 16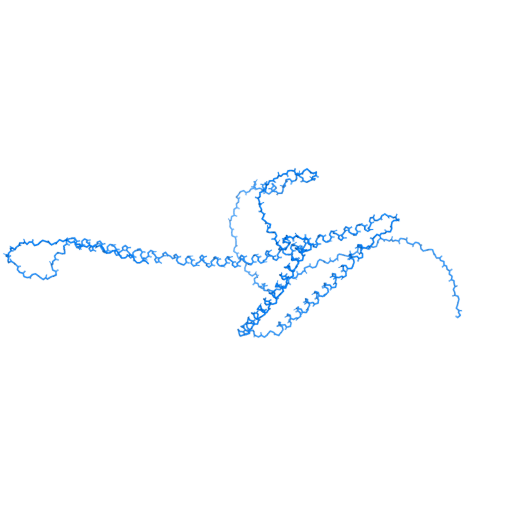.453 -4.209 1.643 1.00 37.03 279 GLY A N 1
ATOM 2215 C CA . GLY A 1 279 ? 15.334 -4.872 2.323 1.00 37.03 279 GLY A CA 1
ATOM 2216 C C . GLY A 1 279 ? 15.451 -5.194 3.819 1.00 37.03 279 GLY A C 1
ATOM 2217 O O . GLY A 1 279 ? 15.960 -6.243 4.192 1.00 37.03 279 GLY A O 1
ATOM 2218 N N . GLY A 1 280 ? 14.808 -4.378 4.655 1.00 34.12 280 GLY A N 1
ATOM 2219 C CA . GLY A 1 280 ? 14.427 -4.728 6.028 1.00 34.12 280 GLY A CA 1
ATOM 2220 C C . GLY A 1 280 ? 13.488 -3.666 6.618 1.00 34.12 280 GLY A C 1
ATOM 2221 O O . GLY A 1 280 ? 13.705 -2.479 6.357 1.00 34.12 280 GLY A O 1
ATOM 2222 N N . PRO A 1 281 ? 12.410 -4.035 7.337 1.00 46.34 281 PRO A N 1
ATOM 2223 C CA . PRO A 1 281 ? 11.475 -3.068 7.895 1.00 46.34 281 PRO A CA 1
ATOM 2224 C C . PRO A 1 281 ? 12.056 -2.393 9.147 1.00 46.34 281 PRO A C 1
ATOM 2226 O O . PRO A 1 281 ? 12.498 -3.053 10.076 1.00 46.34 281 PRO A O 1
ATOM 2229 N N . SER A 1 282 ? 12.028 -1.060 9.131 1.00 38.69 282 SER A N 1
ATOM 2230 C CA . SER A 1 282 ? 11.834 -0.153 10.270 1.00 38.69 282 SER A CA 1
ATOM 2231 C C . SER A 1 282 ? 12.441 -0.548 11.624 1.00 38.69 282 SER A C 1
ATOM 2233 O O . SER A 1 282 ? 11.742 -1.010 12.518 1.00 38.69 282 SER A O 1
ATOM 2235 N N . SER A 1 283 ? 13.706 -0.199 11.841 1.00 32.00 283 SER A N 1
ATOM 2236 C CA . SER A 1 283 ? 14.233 0.050 13.183 1.00 32.00 283 SER A CA 1
ATOM 2237 C C . SER A 1 283 ? 13.581 1.313 13.766 1.00 32.00 283 SER A C 1
ATOM 2239 O O . SER A 1 283 ? 13.867 2.434 13.345 1.00 32.00 283 SER A O 1
ATOM 2241 N N . PHE A 1 284 ? 12.680 1.140 14.733 1.00 37.03 284 PHE A N 1
ATOM 2242 C CA . PHE A 1 284 ? 12.268 2.226 15.620 1.00 37.03 284 PHE A CA 1
ATOM 2243 C C . PHE A 1 284 ? 13.356 2.442 16.674 1.00 37.03 284 PHE A C 1
ATOM 2245 O O . PHE A 1 284 ? 13.674 1.549 17.457 1.00 37.03 284 PHE A O 1
ATOM 2252 N N . ILE A 1 285 ? 13.918 3.649 16.699 1.00 36.56 285 ILE A N 1
ATOM 2253 C CA . ILE A 1 285 ? 14.675 4.156 17.841 1.00 36.56 285 ILE A CA 1
ATOM 2254 C C . ILE A 1 285 ? 13.652 4.450 18.943 1.00 36.56 285 ILE A C 1
ATOM 2256 O O . ILE A 1 285 ? 12.806 5.328 18.787 1.00 36.56 285 ILE A O 1
ATOM 2260 N N . VAL A 1 286 ? 13.717 3.698 20.040 1.00 38.56 286 VAL A N 1
ATOM 2261 C CA . VAL A 1 286 ? 12.977 3.973 21.277 1.00 38.56 286 VAL A CA 1
ATOM 2262 C C . VAL A 1 286 ? 13.754 5.035 22.064 1.00 38.56 286 VAL A C 1
ATOM 2264 O O . VAL A 1 286 ? 14.903 4.775 22.426 1.00 38.56 286 VAL A O 1
ATOM 2267 N N . PRO A 1 287 ? 13.187 6.213 22.382 1.00 33.69 287 PRO A N 1
ATOM 2268 C CA . PRO A 1 287 ? 13.709 7.026 23.468 1.00 33.69 287 PRO A CA 1
ATOM 2269 C C . PRO A 1 287 ? 13.353 6.326 24.784 1.00 33.69 287 PRO A C 1
ATOM 2271 O O . PRO A 1 287 ? 12.181 6.094 25.080 1.00 33.69 287 PRO A O 1
ATOM 2274 N N . SER A 1 288 ? 14.378 5.961 25.552 1.00 36.47 288 SER A N 1
ATOM 2275 C CA . SER A 1 288 ? 14.254 5.453 26.921 1.00 36.47 288 SER A CA 1
ATOM 2276 C C . SER A 1 288 ? 13.391 6.391 27.780 1.00 36.47 288 SER A C 1
ATOM 2278 O O . SER A 1 288 ? 13.577 7.608 27.695 1.00 36.47 288 SER A O 1
ATOM 2280 N N . PRO A 1 289 ? 12.510 5.882 28.661 1.00 38.91 289 PRO A N 1
ATOM 2281 C CA . PRO A 1 289 ? 11.874 6.724 29.662 1.00 38.91 289 PRO A CA 1
ATOM 2282 C C . PRO A 1 289 ? 12.944 7.192 30.656 1.00 38.91 289 PRO A C 1
ATOM 2284 O O . PRO A 1 289 ? 13.740 6.391 31.152 1.00 38.91 289 PRO A O 1
ATOM 2287 N N . ALA A 1 290 ? 13.006 8.500 30.903 1.00 46.72 290 ALA A N 1
ATOM 2288 C CA . ALA A 1 290 ? 13.856 9.067 31.943 1.00 46.72 290 ALA A CA 1
ATOM 2289 C C . ALA A 1 290 ? 13.386 8.600 33.341 1.00 46.72 290 ALA A C 1
ATOM 2291 O O . ALA A 1 290 ? 12.196 8.321 33.518 1.00 46.72 290 ALA A O 1
ATOM 2292 N N . PRO A 1 291 ? 14.285 8.516 34.340 1.00 36.19 291 PRO A N 1
ATOM 2293 C CA . PRO A 1 291 ? 13.944 8.040 35.675 1.00 36.19 291 PRO A CA 1
ATOM 2294 C C . PRO A 1 291 ? 13.006 9.009 36.398 1.00 36.19 291 PRO A C 1
ATOM 2296 O O . PRO A 1 291 ? 13.180 10.226 36.353 1.00 36.19 291 PRO A O 1
ATOM 2299 N N . ILE A 1 292 ? 12.040 8.438 37.110 1.00 44.81 292 ILE A N 1
ATOM 2300 C CA . ILE A 1 292 ? 11.156 9.120 38.057 1.00 44.81 292 ILE A CA 1
ATOM 2301 C C . ILE A 1 292 ? 12.025 9.754 39.169 1.00 44.81 292 ILE A C 1
ATOM 2303 O O . ILE A 1 292 ? 12.817 9.030 39.779 1.00 44.81 292 ILE A O 1
ATOM 2307 N N . PRO A 1 293 ? 11.923 11.066 39.461 1.00 42.78 293 PRO A N 1
ATOM 2308 C CA . PRO A 1 293 ? 12.610 11.665 40.604 1.00 42.78 293 PRO A CA 1
ATOM 2309 C C . PRO A 1 293 ? 11.972 11.217 41.936 1.00 42.78 293 PRO A C 1
ATOM 2311 O O . PRO A 1 293 ? 10.764 10.973 41.988 1.00 42.78 293 PRO A O 1
ATOM 2314 N N . PRO A 1 294 ? 12.751 11.104 43.028 1.00 39.66 294 PRO A N 1
ATOM 2315 C CA . PRO A 1 294 ? 12.267 10.569 44.295 1.00 39.66 294 PRO A CA 1
ATOM 2316 C C . PRO A 1 294 ? 11.282 11.522 44.994 1.00 39.66 294 PRO A C 1
ATOM 2318 O O . PRO A 1 294 ? 11.586 12.683 45.247 1.00 39.66 294 PRO A O 1
ATOM 2321 N N . SER A 1 295 ? 10.110 10.968 45.309 1.00 33.06 295 SER A N 1
ATOM 2322 C CA . SER A 1 295 ? 9.224 11.218 46.455 1.00 33.06 295 SER A CA 1
ATOM 2323 C C . SER A 1 295 ? 9.187 12.621 47.084 1.00 33.06 295 SER A C 1
ATOM 2325 O O . SER A 1 295 ? 10.047 12.982 47.884 1.00 33.06 295 SER A O 1
ATOM 2327 N N . LEU A 1 296 ? 8.066 13.328 46.888 1.00 33.06 296 LEU A N 1
ATOM 2328 C CA . LEU A 1 296 ? 7.557 14.269 47.891 1.00 33.06 296 LEU A CA 1
ATOM 2329 C C . LEU A 1 296 ? 6.940 13.465 49.043 1.00 33.06 296 LEU A C 1
ATOM 2331 O O . LEU A 1 296 ? 6.008 12.683 48.862 1.00 33.06 296 LEU A O 1
ATOM 2335 N N . THR A 1 297 ? 7.518 13.633 50.224 1.00 31.22 297 THR A N 1
ATOM 2336 C CA . THR A 1 297 ? 7.160 12.971 51.475 1.00 31.22 297 THR A CA 1
ATOM 2337 C C . THR A 1 297 ? 5.790 13.434 51.976 1.00 31.22 297 THR A C 1
ATOM 2339 O O . THR A 1 297 ? 5.589 14.597 52.321 1.00 31.22 297 THR A O 1
ATOM 2342 N N . LEU A 1 298 ? 4.833 12.507 52.063 1.00 29.92 298 LEU A N 1
ATOM 2343 C CA . LEU A 1 298 ? 3.598 12.710 52.817 1.00 29.92 298 LEU A CA 1
ATOM 2344 C C . LEU A 1 298 ? 3.892 12.389 54.292 1.00 29.92 298 LEU A C 1
ATOM 2346 O O . LEU A 1 298 ? 4.067 11.232 54.667 1.00 29.92 298 LEU A O 1
ATOM 2350 N N . ASN A 1 299 ? 4.005 13.425 55.120 1.00 30.67 299 ASN A N 1
ATOM 2351 C CA . ASN A 1 299 ? 4.200 13.305 56.562 1.00 30.67 299 ASN A CA 1
ATOM 2352 C C . ASN A 1 299 ? 2.923 12.729 57.206 1.00 30.67 299 ASN A C 1
ATOM 2354 O O . ASN A 1 299 ? 1.918 13.427 57.324 1.00 30.67 299 ASN A O 1
ATOM 2358 N N . THR A 1 300 ? 2.950 11.454 57.601 1.00 34.41 300 THR A N 1
ATOM 2359 C CA . THR A 1 300 ? 1.939 10.849 58.477 1.00 34.41 300 THR A CA 1
ATOM 2360 C C . THR A 1 300 ? 2.583 10.636 59.843 1.00 34.41 300 THR A C 1
ATOM 2362 O O . THR A 1 300 ? 3.476 9.808 60.011 1.00 34.41 300 THR A O 1
ATOM 2365 N N . HIS A 1 301 ? 2.171 11.437 60.824 1.00 33.41 301 HIS A N 1
ATOM 2366 C CA . HIS A 1 301 ? 2.454 11.169 62.229 1.00 33.41 301 HIS A CA 1
ATOM 2367 C C . HIS A 1 301 ? 1.579 9.993 62.673 1.00 33.41 301 HIS A C 1
ATOM 2369 O O . HIS A 1 301 ? 0.357 10.107 62.744 1.00 33.41 301 HIS A O 1
ATOM 2375 N N . GLN A 1 302 ? 2.213 8.854 62.949 1.00 32.03 302 GLN A N 1
ATOM 2376 C CA . GLN A 1 302 ? 1.579 7.730 63.627 1.00 32.03 302 GLN A CA 1
ATOM 2377 C C . GLN A 1 302 ? 1.491 8.033 65.127 1.00 32.03 302 GLN A C 1
ATOM 2379 O O . GLN A 1 302 ? 2.513 8.201 65.789 1.00 32.03 302 GLN A O 1
ATOM 2384 N N . HIS A 1 303 ? 0.272 8.075 65.666 1.00 34.53 303 HIS A N 1
ATOM 2385 C CA . HIS A 1 303 ? 0.042 7.939 67.100 1.00 34.53 303 HIS A CA 1
ATOM 2386 C C . HIS A 1 303 ? -0.035 6.453 67.457 1.00 34.53 303 HIS A C 1
ATOM 2388 O O . HIS A 1 303 ? -0.923 5.725 67.017 1.00 34.53 303 HIS A O 1
ATOM 2394 N N . THR A 1 304 ? 0.927 6.024 68.263 1.00 31.66 304 THR A N 1
ATOM 2395 C CA . THR A 1 304 ? 1.048 4.703 68.873 1.00 31.66 304 THR A CA 1
ATOM 2396 C C . THR A 1 304 ? -0.069 4.482 69.896 1.00 31.66 304 THR A C 1
ATOM 2398 O O . THR A 1 304 ? -0.200 5.267 70.832 1.00 31.66 304 THR A O 1
ATOM 2401 N N . PHE A 1 305 ? -0.814 3.381 69.788 1.00 31.73 305 PHE A N 1
ATOM 2402 C CA . PHE A 1 305 ? -1.513 2.789 70.932 1.00 31.73 305 PHE A CA 1
ATOM 2403 C C . PHE A 1 305 ? -1.065 1.342 71.094 1.00 31.73 305 PHE A C 1
ATOM 2405 O O . PHE A 1 305 ? -1.112 0.538 70.166 1.00 31.73 305 PHE A O 1
ATOM 2412 N N . THR A 1 306 ? -0.567 1.049 72.290 1.00 39.25 306 THR A N 1
ATOM 2413 C CA . THR A 1 306 ? -0.085 -0.262 72.702 1.00 39.25 306 THR A CA 1
ATOM 2414 C C . THR A 1 306 ? -1.262 -1.071 73.238 1.00 39.25 306 THR A C 1
ATOM 2416 O O . THR A 1 306 ? -2.103 -0.546 73.964 1.00 39.25 306 THR A O 1
ATOM 2419 N N . SER A 1 307 ? -1.319 -2.361 72.919 1.00 35.66 307 SER A N 1
ATOM 2420 C CA . SER A 1 307 ? -2.028 -3.322 73.757 1.00 35.66 307 SER A CA 1
ATOM 2421 C C . SER A 1 307 ? -1.297 -4.655 73.712 1.00 35.66 307 SER A C 1
ATOM 2423 O O . SER A 1 307 ? -1.060 -5.228 72.650 1.00 35.66 307 SER A O 1
ATOM 2425 N N . LYS A 1 308 ? -0.873 -5.083 74.899 1.00 44.25 308 LYS A N 1
ATOM 2426 C CA . LYS A 1 308 ? -0.209 -6.351 75.188 1.00 44.25 308 LYS A CA 1
ATOM 2427 C C . LYS A 1 308 ? -1.207 -7.497 75.017 1.00 44.25 308 LYS A C 1
ATOM 2429 O O . LYS A 1 308 ? -2.308 -7.418 75.554 1.00 44.25 308 LYS A O 1
ATOM 2434 N N . GLN A 1 309 ? -0.778 -8.597 74.406 1.00 37.66 309 GLN A N 1
ATOM 2435 C CA . GLN A 1 309 ? -1.382 -9.907 74.643 1.00 37.66 309 GLN A CA 1
ATOM 2436 C C . GLN A 1 309 ? -0.297 -10.902 75.059 1.00 37.66 309 GLN A C 1
ATOM 2438 O O . GLN A 1 309 ? 0.694 -11.111 74.365 1.00 37.66 309 GLN A O 1
ATOM 2443 N N . THR A 1 310 ? -0.486 -11.432 76.263 1.00 36.25 310 THR A N 1
ATOM 2444 C CA . THR A 1 310 ? 0.214 -12.561 76.883 1.00 36.25 310 THR A CA 1
ATOM 2445 C C . THR A 1 310 ? -0.179 -13.887 76.219 1.00 36.25 310 THR A C 1
ATOM 2447 O O . THR A 1 310 ? -1.297 -13.984 75.714 1.00 36.25 310 THR A O 1
ATOM 2450 N N . PRO A 1 311 ? 0.698 -14.909 76.239 1.00 50.84 311 PRO A N 1
ATOM 2451 C CA . PRO A 1 311 ? 0.478 -16.161 75.527 1.00 50.84 311 PRO A CA 1
ATOM 2452 C C . PRO A 1 311 ? -0.283 -17.189 76.373 1.00 50.84 311 PRO A C 1
ATOM 2454 O O . PRO A 1 311 ? -0.090 -17.274 77.589 1.00 50.84 311 PRO A O 1
ATOM 2457 N N . GLY A 1 312 ? -1.091 -17.994 75.689 1.00 41.03 312 GLY A N 1
ATOM 2458 C CA . GLY A 1 312 ? -1.660 -19.265 76.127 1.00 41.03 312 GLY A CA 1
ATOM 2459 C C . GLY A 1 312 ? -1.836 -20.147 74.904 1.00 41.03 312 GLY A C 1
ATOM 2460 O O . GLY A 1 312 ? -2.330 -19.602 73.891 1.00 41.03 312 GLY A O 1
#

Secondary structure (DSSP, 8-state):
---------------------------TT-----HHHHHHHHHHHHHHHHHHHHHHHHHH--HHHHHHHHHHHHHHHHHHHHHHHHHHHHHHHHHHHHHHHHHHHHHHHHHHHHHHT--TTSPP--HHHHHHHHHHHHHHHHHHHHHHHHHHHHHHHHHHHHT-----HHHHHHHHHHHHHHHHHHHHHHHHHHHHHHHHHHHHHHHHHHHH-----TTS----------------S--TTTT---GGGTTTTTT-SS---------------------------PPPPPPPPP------------------